Protein AF-A0A1G1KCN5-F1 (afdb_monomer_lite)

Radius of gyration: 19.56 Å; chains: 1; bounding box: 52×47×57 Å

Foldseek 3Di:
DDWAQDLVQRGIDDFLDDADAAQWAKAKFFAQVLDDQPCLLQVLCCVPPQVDPLSPLQRLKAKEKPDQAAQLGPLQVVLQVLQCVLFVHHFDFPCVADDPSRNRHHTPGDAQQRSLVSDDDPDRFNGAFAQDDVVSSPDRHPQVVWQPADPDCPVVRHNHGQDPDDHPHDITMDIDHPRLDSRFQLCRQDPQNQWDQDNHFSFIFGNLVSFQQPCSSCGRGSRSQWAARPVSSGIGGDRQPVCLQQQNPPVSVSDRDHDSSCVSDPSNRMDIDIFGADPSGDTDPDPPD

pLDDT: mean 91.15, std 9.32, range [49.78, 98.81]

Sequence (289 aa):
MPKVFNWQLGREMSYPYEEHHPARQFAFVFNLNRCIGCQTCTMACKSTWTFSKGQEFMWWNNVETKPYGGYPQWWDVKILKMVEEAGGAPQTWNTSQKDEQKPYGVYEGKTIFEAAEQHIGPEPQRVLGYLPTDEEWRAPNLYEDSSTGYEGGKLGLSKEGASLPEHKTWFFYLARICNHCAYPGCLAACPRQAIYKRPEDGIVLIDQQRCRGYRKCVEACPYKKAMYRSSTRVSEKCIGCYPRIEGKDPETGGRPMETRCMAACIGQIRLQGLVKMNPGGSWTEDRDN

Secondary structure (DSSP, 8-state):
--EEEETTTTEEEE-SS-----SEEEEEEE-GGG-----HHHHHHHHHHS-STT-TT--SSEEEEETT--SSTTHHHHHHHHHHHHHTS---EETTS--SS-TT-EE-S--TTHHHHH---SS--SS------HHHHS-TTTTTT-----TTSTT---SS-S-SS------EEEEE-----SS-HHHHH-TT--EEE-TTT--EEE-TTT-----HHHHH-TT--EEEETTTTEEEE--TTHHHHTT-SGGGTT-----HHHHT-TT--EEEEEEEB-TTSSBP--TT-

Structure (mmCIF, N/CA/C/O backbone):
data_AF-A0A1G1KCN5-F1
#
_entry.id   AF-A0A1G1KCN5-F1
#
loop_
_atom_site.group_PDB
_atom_site.id
_atom_site.type_symbol
_atom_site.label_atom_id
_atom_site.label_alt_id
_atom_site.label_comp_id
_atom_site.label_asym_id
_atom_site.label_entity_id
_atom_site.label_seq_id
_atom_site.pdbx_PDB_ins_code
_atom_site.Cartn_x
_atom_site.Cartn_y
_atom_site.Cartn_z
_atom_site.occupancy
_atom_site.B_iso_or_equiv
_atom_site.auth_seq_id
_atom_site.auth_comp_id
_atom_site.auth_asym_id
_atom_site.auth_atom_id
_atom_site.pdbx_PDB_model_num
ATOM 1 N N . MET A 1 1 ? 11.312 5.576 20.448 1.00 79.19 1 MET A N 1
ATOM 2 C CA . MET A 1 1 ? 10.244 4.766 19.824 1.00 79.19 1 MET A CA 1
ATOM 3 C C . MET A 1 1 ? 10.321 3.375 20.426 1.00 79.19 1 MET A C 1
ATOM 5 O O . MET A 1 1 ? 11.448 2.944 20.657 1.00 79.19 1 MET A O 1
ATOM 9 N N . PRO A 1 2 ? 9.189 2.718 20.724 1.00 90.12 2 PRO A N 1
ATOM 10 C CA . PRO A 1 2 ? 9.171 1.298 21.067 1.00 90.12 2 PRO A CA 1
ATOM 11 C C . PRO A 1 2 ? 9.976 0.445 20.076 1.00 90.12 2 PRO A C 1
ATOM 13 O O . PRO A 1 2 ? 10.097 0.795 18.893 1.00 90.12 2 PRO A O 1
ATOM 16 N N . LYS A 1 3 ? 10.541 -0.658 20.570 1.00 92.00 3 LYS A N 1
ATOM 17 C CA . LYS A 1 3 ? 11.151 -1.706 19.745 1.00 92.00 3 LYS A CA 1
ATOM 18 C C . LYS A 1 3 ? 10.116 -2.803 19.534 1.00 92.00 3 LYS A C 1
ATOM 20 O O . LYS A 1 3 ? 9.503 -3.250 20.494 1.00 92.00 3 LYS A O 1
ATOM 25 N N . VAL A 1 4 ? 9.903 -3.180 18.279 1.00 93.62 4 VAL A N 1
ATOM 26 C CA . VAL A 1 4 ? 8.938 -4.212 17.878 1.00 93.62 4 VAL A CA 1
ATOM 27 C C . VAL A 1 4 ? 9.633 -5.251 17.013 1.00 93.62 4 VAL A C 1
ATOM 29 O O . VAL A 1 4 ? 10.533 -4.904 16.236 1.00 93.62 4 VAL A O 1
ATOM 32 N N . PHE A 1 5 ? 9.218 -6.511 17.106 1.00 92.44 5 PHE A N 1
ATOM 33 C CA . PHE A 1 5 ? 9.827 -7.583 16.326 1.00 92.44 5 PHE A CA 1
ATOM 34 C C . PHE A 1 5 ? 9.215 -7.693 14.923 1.00 92.44 5 PHE A C 1
ATOM 36 O O . PHE A 1 5 ? 8.071 -8.105 14.742 1.00 92.44 5 PHE A O 1
ATOM 43 N N . ASN A 1 6 ? 9.989 -7.371 13.884 1.00 90.94 6 ASN A N 1
ATOM 44 C CA . ASN A 1 6 ? 9.548 -7.563 12.508 1.00 90.94 6 ASN A CA 1
ATOM 45 C C . ASN A 1 6 ? 9.904 -8.970 12.021 1.00 90.94 6 ASN A C 1
ATOM 47 O O . ASN A 1 6 ? 10.994 -9.205 11.495 1.00 90.94 6 ASN A O 1
ATOM 51 N N . TRP A 1 7 ? 8.947 -9.890 12.133 1.00 86.06 7 TRP A N 1
ATOM 52 C CA . TRP A 1 7 ? 9.110 -11.278 11.695 1.00 86.06 7 TRP A CA 1
ATOM 53 C C . TRP A 1 7 ? 9.451 -11.427 10.203 1.00 86.06 7 TRP A C 1
ATOM 55 O O . TRP A 1 7 ? 10.104 -12.396 9.836 1.00 86.06 7 TRP A O 1
ATOM 65 N N . GLN A 1 8 ? 9.074 -10.470 9.343 1.00 85.25 8 GLN A N 1
ATOM 66 C CA . GLN A 1 8 ? 9.397 -10.512 7.907 1.00 85.25 8 GLN A CA 1
ATOM 67 C C . GLN A 1 8 ? 10.883 -10.243 7.641 1.00 85.25 8 GLN A C 1
ATOM 69 O O . GLN A 1 8 ? 11.413 -10.669 6.619 1.00 85.25 8 GLN A O 1
ATOM 74 N N . LEU A 1 9 ? 11.542 -9.512 8.545 1.00 87.94 9 LEU A N 1
ATOM 75 C CA . LEU A 1 9 ? 12.976 -9.211 8.486 1.00 87.94 9 LEU A CA 1
ATOM 76 C C . LEU A 1 9 ? 13.795 -10.081 9.449 1.00 87.94 9 LEU A C 1
ATOM 78 O O . LEU A 1 9 ? 15.020 -10.102 9.359 1.00 87.94 9 LEU A O 1
ATOM 82 N N . GLY A 1 10 ? 13.136 -10.765 10.389 1.00 87.06 10 GLY A N 1
ATOM 83 C CA . GLY A 1 10 ? 13.781 -11.556 11.434 1.00 87.06 10 GLY A CA 1
ATOM 84 C C . GLY A 1 10 ? 14.592 -10.718 12.427 1.00 87.06 10 GLY A C 1
ATOM 85 O O . GLY A 1 10 ? 15.589 -11.214 12.950 1.00 87.06 10 GLY A O 1
ATOM 86 N N . ARG A 1 11 ? 14.215 -9.451 12.658 1.00 90.75 11 ARG A N 1
ATOM 87 C CA . ARG A 1 11 ? 14.904 -8.544 13.595 1.00 90.75 11 ARG A CA 1
ATOM 88 C C . ARG A 1 11 ? 13.964 -7.526 14.234 1.00 90.75 11 ARG A C 1
ATOM 90 O O . ARG A 1 11 ? 12.889 -7.235 13.708 1.00 90.75 11 ARG A O 1
ATOM 97 N N . GLU A 1 12 ? 14.407 -6.934 15.337 1.00 93.00 12 GLU A N 1
ATOM 98 C CA . GLU A 1 12 ? 13.737 -5.781 15.934 1.00 93.00 12 GLU A CA 1
ATOM 99 C C . GLU A 1 12 ? 13.910 -4.520 15.082 1.00 93.00 12 GLU A C 1
ATOM 101 O O . GLU A 1 12 ? 14.954 -4.295 14.467 1.00 93.00 12 GLU A O 1
ATOM 106 N N . MET A 1 13 ? 12.891 -3.667 15.087 1.00 92.75 13 MET A N 1
ATOM 107 C CA . MET A 1 13 ? 12.938 -2.341 14.480 1.00 92.75 13 MET A CA 1
ATOM 108 C C . MET A 1 13 ? 12.226 -1.317 15.363 1.00 92.75 13 MET A C 1
ATOM 110 O O . MET A 1 13 ? 11.415 -1.660 16.223 1.00 92.75 13 MET A O 1
ATOM 114 N N . SER A 1 14 ? 12.519 -0.037 15.146 1.00 90.44 14 SER A N 1
ATOM 115 C CA . SER A 1 14 ? 11.789 1.050 15.797 1.00 90.44 14 SER A CA 1
ATOM 116 C C . SER A 1 14 ? 10.401 1.221 15.168 1.00 90.44 14 SER A C 1
ATOM 118 O O . SER A 1 14 ? 10.276 1.306 13.945 1.00 90.44 14 SER A O 1
ATOM 120 N N . TYR A 1 15 ? 9.357 1.332 15.991 1.00 94.44 15 TYR A N 1
ATOM 121 C CA . TYR A 1 15 ? 8.001 1.670 15.543 1.00 94.44 15 TYR A CA 1
ATOM 122 C C . TYR A 1 15 ? 7.329 2.620 16.548 1.00 94.44 15 TYR A C 1
ATOM 124 O O . TYR A 1 15 ? 7.581 2.497 17.742 1.00 94.44 15 TYR A O 1
ATOM 132 N N . PRO A 1 16 ? 6.490 3.594 16.134 1.00 92.44 16 PRO A N 1
ATOM 133 C CA . PRO A 1 16 ? 5.938 4.585 17.071 1.00 92.44 16 PRO A CA 1
ATOM 134 C C . PRO A 1 16 ? 4.952 4.054 18.120 1.00 92.44 16 PRO A C 1
ATOM 136 O O . PRO A 1 16 ? 4.590 4.806 19.022 1.00 92.44 16 PRO A O 1
ATOM 139 N N . TYR A 1 17 ? 4.494 2.812 17.985 1.00 94.31 17 TYR A N 1
ATOM 140 C CA . TYR A 1 17 ? 3.510 2.184 18.863 1.00 94.31 17 TYR A CA 1
ATOM 141 C C . TYR A 1 17 ? 4.045 0.855 19.386 1.00 94.31 17 TYR A C 1
ATOM 143 O O . TYR A 1 17 ? 4.879 0.231 18.731 1.00 94.31 17 TYR A O 1
ATOM 151 N N . GLU A 1 18 ? 3.535 0.437 20.543 1.00 94.00 18 GLU A N 1
ATOM 152 C CA . GLU A 1 18 ? 3.811 -0.883 21.105 1.00 94.00 18 GLU A CA 1
ATOM 153 C C . GLU A 1 18 ? 3.371 -2.001 20.158 1.00 94.00 18 GLU A C 1
ATOM 155 O O . GLU A 1 18 ? 2.473 -1.829 19.323 1.00 94.00 18 GLU A O 1
ATOM 160 N N . GLU A 1 19 ? 4.022 -3.152 20.292 1.00 92.56 19 GLU A N 1
ATOM 161 C CA . GLU A 1 19 ? 3.726 -4.318 19.476 1.00 92.56 19 GLU A CA 1
ATOM 162 C C . GLU A 1 19 ? 2.298 -4.821 19.727 1.00 92.56 19 GLU A C 1
ATOM 164 O O . GLU A 1 19 ? 1.884 -5.057 20.860 1.00 92.56 19 GLU A O 1
ATOM 169 N N . HIS A 1 20 ? 1.530 -4.974 18.648 1.00 92.00 20 HIS A N 1
ATOM 170 C CA . HIS A 1 20 ? 0.164 -5.476 18.704 1.00 92.00 20 HIS A CA 1
ATOM 171 C C . HIS A 1 20 ? -0.205 -6.156 17.386 1.00 92.00 20 HIS A C 1
ATOM 173 O O . HIS A 1 20 ? -0.079 -5.560 16.312 1.00 92.00 20 HIS A O 1
ATOM 179 N N . HIS A 1 21 ? -0.764 -7.363 17.476 1.00 94.12 21 HIS A N 1
ATOM 180 C CA . HIS A 1 21 ? -1.159 -8.172 16.322 1.00 94.12 21 HIS A CA 1
ATOM 181 C C . HIS A 1 21 ? -2.666 -8.446 16.331 1.00 94.12 21 HIS A C 1
ATOM 183 O O . HIS A 1 21 ? -3.247 -8.629 17.400 1.00 94.12 21 HIS A O 1
ATOM 189 N N . PRO A 1 22 ? -3.333 -8.442 15.165 1.00 96.12 22 PRO A N 1
ATOM 190 C CA . PRO A 1 22 ? -4.742 -8.806 15.088 1.00 96.12 22 PRO A CA 1
ATOM 191 C C . PRO A 1 22 ? -4.920 -10.325 15.258 1.00 96.12 22 PRO A C 1
ATOM 193 O O . PRO A 1 22 ? -3.998 -11.090 14.993 1.00 96.12 22 PRO A O 1
ATOM 196 N N . ALA A 1 23 ? -6.116 -10.776 15.634 1.00 95.56 23 ALA A N 1
ATOM 197 C CA . ALA A 1 23 ? -6.463 -12.195 15.732 1.00 95.56 23 ALA A CA 1
ATOM 198 C C . ALA A 1 23 ? -6.354 -12.912 14.375 1.00 95.56 23 ALA A C 1
ATOM 200 O O . ALA A 1 23 ? -5.904 -14.059 14.292 1.00 95.56 23 ALA A O 1
ATOM 201 N N . ARG A 1 24 ? -6.754 -12.224 13.301 1.00 96.06 24 ARG A N 1
ATOM 202 C CA . ARG A 1 24 ? -6.541 -12.647 11.915 1.00 96.06 24 ARG A CA 1
ATOM 203 C C . ARG A 1 24 ? -5.989 -11.492 11.091 1.00 96.06 24 ARG A C 1
ATOM 205 O O . ARG A 1 24 ? -6.216 -10.333 11.413 1.00 96.06 24 ARG A O 1
ATOM 212 N N . GLN A 1 25 ? -5.293 -11.796 10.006 1.00 96.56 25 GLN A N 1
ATOM 213 C CA . GLN A 1 25 ? -4.744 -10.826 9.070 1.00 96.56 25 GLN A CA 1
ATOM 214 C C . GLN A 1 25 ? -5.345 -11.037 7.685 1.00 96.56 25 GLN A C 1
ATOM 216 O O . GLN A 1 25 ? -5.203 -12.098 7.080 1.00 96.56 25 GLN A O 1
ATOM 221 N N . PHE A 1 26 ? -5.956 -9.985 7.146 1.00 97.25 26 PHE A N 1
ATOM 222 C CA . PHE A 1 26 ? -6.332 -9.915 5.744 1.00 97.25 26 PHE A CA 1
ATOM 223 C C . PHE A 1 26 ? -5.084 -10.016 4.871 1.00 97.25 26 PHE A C 1
ATOM 225 O O . PHE A 1 26 ? -4.210 -9.142 4.909 1.00 97.25 26 PHE A O 1
ATOM 232 N N . ALA A 1 27 ? -5.008 -11.095 4.102 1.00 96.00 27 ALA A N 1
ATOM 233 C CA . ALA A 1 27 ? -3.896 -11.421 3.231 1.00 96.00 27 ALA A CA 1
ATOM 234 C C . ALA A 1 27 ? -4.406 -11.731 1.824 1.00 96.00 27 ALA A C 1
ATOM 236 O O . ALA A 1 27 ? -5.557 -12.124 1.619 1.00 96.00 27 ALA A O 1
ATOM 237 N N . PHE A 1 28 ? -3.539 -11.532 0.840 1.00 96.75 28 PHE A N 1
ATOM 238 C CA . PHE A 1 28 ? -3.860 -11.781 -0.554 1.00 96.75 28 PHE A CA 1
ATOM 239 C C . PHE A 1 28 ? -2.605 -12.096 -1.362 1.00 96.75 28 PHE A C 1
ATOM 241 O O . PHE A 1 28 ? -1.505 -11.664 -1.019 1.00 96.75 28 PHE A O 1
ATOM 248 N N . VAL A 1 29 ? -2.796 -12.823 -2.460 1.00 96.81 29 VAL A N 1
ATOM 249 C CA . VAL A 1 29 ? -1.749 -13.197 -3.416 1.00 96.81 29 VAL A CA 1
ATOM 250 C C . VAL A 1 29 ? -2.257 -12.923 -4.823 1.00 96.81 29 VAL A C 1
ATOM 252 O O . VAL A 1 29 ? -3.376 -13.310 -5.165 1.00 96.81 29 VAL A O 1
ATOM 255 N N . PHE A 1 30 ? -1.437 -12.257 -5.642 1.00 97.81 30 PHE A N 1
ATOM 256 C CA . PHE A 1 30 ? -1.725 -11.998 -7.054 1.00 97.81 30 PHE A CA 1
ATOM 257 C C . PHE A 1 30 ? -0.737 -12.759 -7.939 1.00 97.81 30 PHE A C 1
ATOM 259 O O . PHE A 1 30 ? 0.467 -12.521 -7.876 1.00 97.81 30 PHE A O 1
ATOM 266 N N . ASN A 1 31 ? -1.241 -13.653 -8.789 1.00 97.44 31 ASN A N 1
ATOM 267 C CA . ASN A 1 31 ? -0.426 -14.388 -9.750 1.00 97.44 31 ASN A CA 1
ATOM 268 C C . ASN A 1 31 ? -0.128 -13.525 -10.986 1.00 97.44 31 ASN A C 1
ATOM 270 O O . ASN A 1 31 ? -0.958 -13.397 -11.890 1.00 97.44 31 ASN A O 1
ATOM 274 N N . LEU A 1 32 ? 1.077 -12.956 -11.039 1.00 96.06 32 LEU A N 1
ATOM 275 C CA . LEU A 1 32 ? 1.504 -12.093 -12.143 1.00 96.06 32 LEU A CA 1
ATOM 276 C C . LEU A 1 32 ? 1.550 -12.824 -13.494 1.00 96.06 32 LEU A C 1
ATOM 278 O O . LEU A 1 32 ? 1.284 -12.194 -14.511 1.00 96.06 32 LEU A O 1
ATOM 282 N N . ASN A 1 33 ? 1.769 -14.145 -13.513 1.00 96.12 33 ASN A N 1
ATOM 283 C CA . ASN A 1 33 ? 1.832 -14.934 -14.753 1.00 96.12 33 ASN A CA 1
ATOM 284 C C . ASN A 1 33 ? 0.492 -15.013 -15.499 1.00 96.12 33 ASN A C 1
ATOM 286 O O . ASN A 1 33 ? 0.460 -15.341 -16.679 1.00 96.12 33 ASN A O 1
ATOM 290 N N . ARG A 1 34 ? -0.626 -14.759 -14.808 1.00 96.38 34 ARG A N 1
ATOM 291 C CA . ARG A 1 34 ? -1.979 -14.794 -15.387 1.00 96.38 34 ARG A CA 1
ATOM 292 C C . ARG A 1 34 ? -2.584 -13.400 -15.555 1.00 96.38 34 ARG A C 1
ATOM 294 O O . ARG A 1 34 ? -3.726 -13.272 -15.994 1.00 96.38 34 ARG A O 1
ATOM 301 N N . CYS A 1 35 ? -1.875 -12.351 -15.137 1.00 97.44 35 CYS A N 1
ATOM 302 C CA . CYS A 1 35 ? -2.403 -10.996 -15.194 1.00 97.44 35 CYS A CA 1
ATOM 303 C C . CYS A 1 35 ? -2.401 -10.515 -16.644 1.00 97.44 35 CYS A C 1
ATOM 305 O O . CYS A 1 35 ? -1.366 -10.539 -17.295 1.00 97.44 35 CYS A O 1
ATOM 307 N N . ILE A 1 36 ? -3.555 -10.055 -17.125 1.00 96.81 36 ILE A N 1
ATOM 308 C CA . ILE A 1 36 ? -3.751 -9.603 -18.513 1.00 96.81 36 ILE A CA 1
ATOM 309 C C . ILE A 1 36 ? -3.990 -8.092 -18.625 1.00 96.81 36 ILE A C 1
ATOM 311 O O . ILE A 1 36 ? -4.533 -7.631 -19.617 1.00 96.81 36 ILE A O 1
ATOM 315 N N . GLY A 1 37 ? -3.739 -7.320 -17.564 1.00 96.62 37 GLY A N 1
ATOM 316 C CA . GLY A 1 37 ? -3.845 -5.856 -17.627 1.00 96.62 37 GLY A CA 1
ATOM 317 C C . GLY A 1 37 ? -5.255 -5.266 -17.794 1.00 96.62 37 GLY A C 1
ATOM 318 O O . GLY A 1 37 ? -5.399 -4.060 -17.710 1.00 96.62 37 GLY A O 1
ATOM 319 N N . CYS A 1 38 ? -6.316 -6.073 -17.925 1.00 97.69 38 CYS A N 1
ATOM 320 C CA . CYS A 1 38 ? -7.674 -5.657 -18.343 1.00 97.69 38 CYS A CA 1
ATOM 321 C C . CYS A 1 38 ? -8.423 -4.590 -17.507 1.00 97.69 38 CYS A C 1
ATOM 323 O O . CYS A 1 38 ? -9.579 -4.291 -17.800 1.00 97.69 38 CYS A O 1
ATOM 325 N N . GLN A 1 39 ? -7.855 -4.083 -16.409 1.00 98.19 39 GLN A N 1
ATOM 326 C CA . GLN A 1 39 ? -8.446 -3.052 -15.538 1.00 98.19 39 GLN A CA 1
ATOM 327 C C . GLN A 1 39 ? -9.834 -3.363 -14.929 1.00 98.19 39 GLN A C 1
ATOM 329 O O . GLN A 1 39 ? -10.397 -2.531 -14.217 1.00 98.19 39 GLN A O 1
ATOM 334 N N . THR A 1 40 ? -10.390 -4.569 -15.089 1.00 98.62 40 THR A N 1
ATOM 335 C CA . THR A 1 40 ? -11.729 -4.899 -14.551 1.00 98.62 40 THR A CA 1
ATOM 336 C C . THR A 1 40 ? -11.779 -4.769 -13.029 1.00 98.62 40 THR A C 1
ATOM 338 O O . THR A 1 40 ? -12.692 -4.172 -12.465 1.00 98.62 40 THR A O 1
ATOM 341 N N . CYS A 1 41 ? -10.740 -5.246 -12.344 1.00 98.25 41 CYS A N 1
ATOM 342 C CA . CYS A 1 41 ? -10.603 -5.083 -10.900 1.00 98.25 41 CYS A CA 1
ATOM 343 C C . CYS A 1 41 ? -10.502 -3.603 -10.475 1.00 98.25 41 CYS A C 1
ATOM 345 O O . CYS A 1 41 ? -10.979 -3.233 -9.398 1.00 98.25 41 CYS A O 1
ATOM 347 N N . THR A 1 42 ? -9.864 -2.755 -11.294 1.00 98.44 42 THR A N 1
ATOM 348 C CA . THR A 1 42 ? -9.733 -1.300 -11.086 1.00 98.44 42 THR A CA 1
ATOM 349 C C . THR A 1 42 ? -11.120 -0.673 -11.107 1.00 98.44 42 THR A C 1
ATOM 351 O O . THR A 1 42 ? -11.523 -0.035 -10.131 1.00 98.44 42 THR A O 1
ATO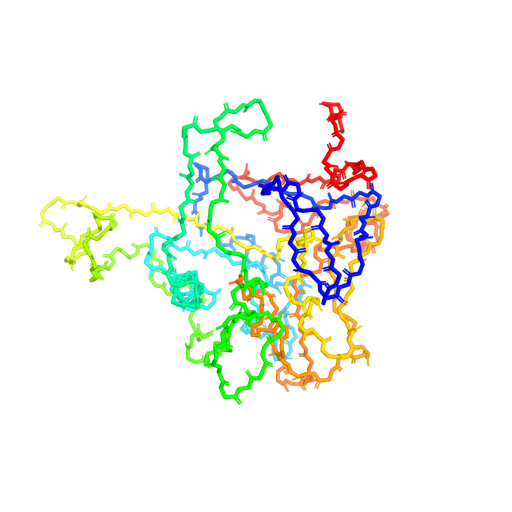M 354 N N . MET A 1 43 ? -11.896 -0.966 -12.151 1.00 98.25 43 MET A N 1
ATOM 355 C CA . MET A 1 43 ? -13.253 -0.449 -12.305 1.00 98.25 43 MET A CA 1
ATOM 356 C C . MET A 1 43 ? -14.228 -0.989 -11.260 1.00 98.25 43 MET A C 1
ATOM 358 O O . MET A 1 43 ? -15.008 -0.208 -10.726 1.00 98.25 43 MET A O 1
ATOM 362 N N . ALA A 1 44 ? -14.135 -2.265 -10.881 1.00 97.88 44 ALA A N 1
ATOM 363 C CA . ALA A 1 44 ? -14.970 -2.844 -9.826 1.00 97.88 44 ALA A CA 1
ATOM 364 C C . ALA A 1 44 ? -14.783 -2.128 -8.477 1.00 97.88 44 ALA A C 1
ATOM 366 O O . ALA A 1 44 ? -15.746 -1.857 -7.761 1.00 97.88 44 ALA A O 1
ATOM 367 N N . CYS A 1 45 ? -13.540 -1.785 -8.121 1.00 98.31 45 CYS A N 1
ATOM 368 C CA . CYS A 1 45 ? -13.270 -1.001 -6.918 1.00 98.31 45 CYS A CA 1
ATOM 369 C C . CYS A 1 45 ? -13.775 0.441 -7.060 1.00 98.31 45 CYS A C 1
ATOM 371 O O . CYS A 1 45 ? -14.364 0.977 -6.121 1.00 98.31 45 CYS A O 1
ATOM 373 N N . LYS A 1 46 ? -13.534 1.055 -8.223 1.00 98.25 46 LYS A N 1
ATOM 374 C CA . LYS A 1 46 ? -13.899 2.441 -8.521 1.00 98.25 46 LYS A CA 1
ATOM 375 C C . LYS A 1 46 ? -15.400 2.676 -8.404 1.00 98.25 46 LYS A C 1
ATOM 377 O O . LYS A 1 46 ? -15.816 3.566 -7.668 1.00 98.25 46 LYS A O 1
ATOM 382 N N . SER A 1 47 ? -16.191 1.857 -9.093 1.00 96.81 47 SER A N 1
ATOM 383 C CA . SER A 1 47 ? -17.650 1.966 -9.115 1.00 96.81 47 SER A CA 1
ATOM 384 C C . SER A 1 47 ? -18.284 1.666 -7.761 1.00 96.81 47 SER A C 1
ATOM 386 O O . SER A 1 47 ? -19.323 2.232 -7.448 1.00 96.81 47 SER A O 1
ATOM 388 N N . THR A 1 48 ? -17.650 0.823 -6.939 1.00 96.19 48 THR A N 1
ATOM 389 C CA . THR A 1 48 ? -18.179 0.489 -5.610 1.00 96.19 48 THR A CA 1
ATOM 390 C C . THR A 1 48 ? -17.852 1.558 -4.566 1.00 96.19 48 THR A C 1
ATOM 392 O O . THR A 1 48 ? -18.697 1.872 -3.736 1.00 96.19 48 THR A O 1
ATOM 395 N N . TRP A 1 49 ? -16.628 2.106 -4.563 1.00 97.56 49 TRP A N 1
ATOM 396 C CA . TRP A 1 49 ? -16.131 2.864 -3.404 1.00 97.56 49 TRP A CA 1
ATOM 397 C C . TRP A 1 49 ? -15.681 4.296 -3.686 1.00 97.56 49 TRP A C 1
ATOM 399 O O . TRP A 1 49 ? -15.739 5.129 -2.782 1.00 97.56 49 TRP A O 1
ATOM 409 N N . THR A 1 50 ? -15.187 4.589 -4.892 1.00 97.69 50 THR A N 1
ATOM 410 C CA . THR A 1 50 ? -14.513 5.866 -5.191 1.00 97.69 50 THR A CA 1
ATOM 411 C C . THR A 1 50 ? -15.176 6.651 -6.325 1.00 97.69 50 THR A C 1
ATOM 413 O O . THR A 1 50 ? -14.503 7.245 -7.172 1.00 97.69 50 THR A O 1
ATOM 416 N N . PHE A 1 51 ? -16.512 6.659 -6.338 1.00 95.62 51 PHE A N 1
ATOM 417 C CA . PHE A 1 51 ? -17.349 7.324 -7.346 1.00 95.62 51 PHE A CA 1
ATOM 418 C C . PHE A 1 51 ? -17.853 8.721 -6.938 1.00 95.62 51 PHE A C 1
ATOM 420 O O . PHE A 1 51 ? -18.451 9.419 -7.753 1.00 95.62 51 PHE A O 1
ATOM 427 N N . SER A 1 52 ? -17.652 9.145 -5.688 1.00 97.38 52 SER A N 1
ATOM 428 C CA . SER A 1 52 ? -18.152 10.434 -5.194 1.00 97.38 52 SER A CA 1
ATOM 429 C C . SER A 1 52 ? -17.249 11.605 -5.596 1.00 97.38 52 SER A C 1
ATOM 431 O O . SER A 1 52 ? -16.047 11.442 -5.797 1.00 97.38 52 SER A O 1
ATOM 433 N N . LYS A 1 53 ? -17.809 12.824 -5.603 1.00 97.19 53 LYS A N 1
ATOM 434 C CA . LYS A 1 53 ? -17.080 14.078 -5.878 1.00 97.19 53 LYS A CA 1
ATOM 435 C C . LYS A 1 53 ? -15.768 14.176 -5.092 1.00 97.19 53 LYS A C 1
ATOM 437 O O . LYS A 1 53 ? -15.794 14.053 -3.866 1.00 97.19 53 LYS A O 1
ATOM 442 N N . GLY A 1 54 ? -14.655 14.460 -5.754 1.00 95.94 54 GLY A N 1
ATOM 443 C CA . GLY A 1 54 ? -13.312 14.546 -5.164 1.00 95.94 54 GLY A CA 1
ATOM 444 C C . GLY A 1 54 ? -12.569 13.208 -5.068 1.00 95.94 54 GLY A C 1
ATOM 445 O O . GLY A 1 54 ? -11.404 13.201 -4.671 1.00 95.94 54 GLY A O 1
ATOM 446 N N . GLN A 1 55 ? -13.214 12.086 -5.406 1.00 97.31 55 GLN A N 1
ATOM 447 C CA . GLN A 1 55 ? -12.586 10.764 -5.474 1.00 97.31 55 GLN A CA 1
ATOM 448 C C . GLN A 1 55 ? -12.187 10.375 -6.906 1.00 97.31 55 GLN A C 1
ATOM 450 O O . GLN A 1 55 ? -11.792 9.233 -7.138 1.00 97.31 55 GLN A O 1
ATOM 455 N N . GLU A 1 56 ? -12.284 11.275 -7.887 1.00 95.25 56 GLU A N 1
ATOM 456 C CA . GLU A 1 56 ? -12.101 10.993 -9.318 1.00 95.25 56 GLU A CA 1
ATOM 457 C C . GLU A 1 56 ? -10.729 10.362 -9.598 1.00 95.25 56 GLU A C 1
ATOM 459 O O . GLU A 1 56 ? -10.655 9.361 -10.306 1.00 95.25 56 GLU A O 1
ATOM 464 N N . PHE A 1 57 ? -9.680 10.846 -8.932 1.00 95.75 57 PHE A N 1
ATOM 465 C CA . PHE A 1 57 ? -8.320 10.304 -9.007 1.00 95.75 57 PHE A CA 1
ATOM 466 C C . PHE A 1 57 ? -8.034 9.192 -7.975 1.00 95.75 57 PHE A C 1
ATOM 468 O O . PHE A 1 57 ? -6.956 8.614 -7.938 1.00 95.75 57 PHE A O 1
ATOM 475 N N . MET A 1 58 ? -8.971 8.848 -7.093 1.00 98.00 58 MET A N 1
ATOM 476 C CA . MET A 1 58 ?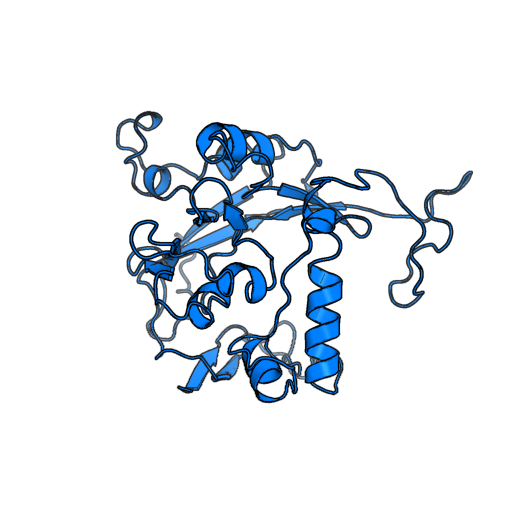 -8.717 7.856 -6.045 1.00 98.00 58 MET A CA 1
ATOM 477 C C . MET A 1 58 ? -8.876 6.428 -6.579 1.00 98.00 58 MET A C 1
ATOM 479 O O . MET A 1 58 ? -9.937 5.807 -6.473 1.00 98.00 58 MET A O 1
ATOM 483 N N . TRP A 1 59 ? -7.793 5.882 -7.129 1.00 98.06 59 TRP A N 1
ATOM 484 C CA . TRP A 1 59 ? -7.709 4.492 -7.587 1.00 98.06 59 TRP A CA 1
ATOM 485 C C . TRP A 1 59 ? -7.138 3.586 -6.490 1.00 98.06 59 TRP A C 1
ATOM 487 O O . TRP A 1 59 ? -5.955 3.230 -6.468 1.00 98.06 59 TRP A O 1
ATOM 497 N N . TRP A 1 60 ? -7.996 3.217 -5.532 1.00 98.56 60 TRP A N 1
ATOM 498 C CA . TRP A 1 60 ? -7.614 2.338 -4.417 1.00 98.56 60 TRP A CA 1
ATOM 499 C C . TRP A 1 60 ? -7.075 0.988 -4.903 1.00 98.56 60 TRP A C 1
ATOM 501 O O . TRP A 1 60 ? -6.069 0.507 -4.373 1.00 98.56 60 TRP A O 1
ATOM 511 N N . ASN A 1 61 ? -7.690 0.424 -5.944 1.00 98.56 61 ASN A N 1
ATOM 512 C CA . ASN A 1 61 ? -7.116 -0.630 -6.772 1.00 98.56 61 ASN A CA 1
ATOM 513 C C . ASN A 1 61 ? -6.717 -0.031 -8.124 1.00 98.56 61 ASN A C 1
ATOM 515 O O . ASN A 1 61 ? -7.541 0.638 -8.740 1.00 98.56 61 ASN A O 1
ATOM 519 N N . ASN A 1 62 ? -5.487 -0.277 -8.564 1.00 98.25 62 ASN A N 1
ATOM 520 C CA . ASN A 1 62 ? -4.998 0.100 -9.890 1.00 98.25 62 ASN A CA 1
ATOM 521 C C . ASN A 1 62 ? -4.128 -1.031 -10.454 1.00 98.25 62 ASN A C 1
ATOM 523 O O . ASN A 1 62 ? -3.591 -1.834 -9.685 1.00 98.25 62 ASN A O 1
ATOM 527 N N . VAL A 1 63 ? -3.982 -1.085 -11.774 1.00 97.88 63 VAL A N 1
ATOM 528 C CA . VAL A 1 63 ? -3.039 -1.972 -12.464 1.00 97.88 63 VAL A CA 1
ATOM 529 C C . VAL A 1 63 ? -2.124 -1.093 -13.300 1.00 97.88 63 VAL A C 1
ATOM 531 O O . VAL A 1 63 ? -2.618 -0.197 -13.975 1.00 97.88 63 VAL A O 1
ATOM 534 N N . GLU A 1 64 ? -0.816 -1.314 -13.204 1.00 95.62 64 GLU A N 1
ATOM 535 C CA . GLU A 1 64 ? 0.208 -0.536 -13.909 1.00 95.62 64 GLU A CA 1
ATOM 536 C C . GLU A 1 64 ? 1.130 -1.457 -14.715 1.00 95.62 64 GLU A C 1
ATOM 538 O O . GLU A 1 64 ? 1.443 -2.565 -14.271 1.00 95.62 64 GLU A O 1
ATOM 543 N N . THR A 1 65 ? 1.582 -0.999 -15.882 1.00 92.88 65 THR A N 1
ATOM 544 C CA . THR A 1 65 ? 2.583 -1.701 -16.694 1.00 92.88 65 THR A CA 1
ATOM 545 C C . THR A 1 65 ? 3.972 -1.430 -16.129 1.00 92.88 65 THR A C 1
ATOM 547 O O . THR A 1 65 ? 4.422 -0.288 -16.078 1.00 92.88 65 THR A O 1
ATOM 550 N N . LYS A 1 66 ? 4.671 -2.470 -15.678 1.00 90.38 66 LYS A N 1
ATOM 551 C CA . LYS A 1 66 ? 6.053 -2.375 -15.190 1.00 90.38 66 LYS A CA 1
ATOM 552 C C . LYS A 1 66 ? 7.030 -2.854 -16.258 1.00 90.38 66 LYS A C 1
ATOM 554 O O . LYS A 1 66 ? 6.693 -3.796 -16.970 1.00 90.38 66 LYS A O 1
ATOM 559 N N . PRO A 1 67 ? 8.230 -2.252 -16.351 1.00 84.88 67 PRO A N 1
ATOM 560 C CA . PRO A 1 67 ? 8.811 -1.244 -15.443 1.00 84.88 67 PRO A CA 1
ATOM 561 C C . PRO A 1 67 ? 8.462 0.228 -15.748 1.00 84.88 67 PRO A C 1
ATOM 563 O O . PRO A 1 67 ? 8.919 1.110 -15.028 1.00 84.88 67 PRO A O 1
ATOM 566 N N . TYR A 1 68 ? 7.679 0.509 -16.789 1.00 78.81 68 TYR A N 1
ATOM 567 C CA . TYR A 1 68 ? 7.557 1.857 -17.367 1.00 78.81 68 TYR A CA 1
ATOM 568 C C . TYR A 1 68 ? 6.551 2.782 -16.664 1.00 78.81 68 TYR A C 1
ATOM 570 O O . TYR A 1 68 ? 6.672 3.998 -16.750 1.00 78.81 68 TYR A O 1
ATOM 578 N N . GLY A 1 69 ? 5.569 2.229 -15.956 1.00 80.31 69 GLY A N 1
ATOM 579 C CA . GLY A 1 69 ? 4.480 2.968 -15.323 1.00 80.31 69 GLY A CA 1
ATOM 580 C C . GLY A 1 69 ? 4.513 2.972 -13.791 1.00 80.31 69 GLY A C 1
ATOM 581 O O . GLY A 1 69 ? 5.290 2.283 -13.117 1.00 80.31 69 GLY A O 1
ATOM 582 N N . GLY A 1 70 ? 3.604 3.755 -13.213 1.00 89.25 70 GLY A N 1
ATOM 583 C CA . GLY A 1 70 ? 3.391 3.822 -11.772 1.00 89.25 70 GLY A CA 1
ATOM 584 C C . GLY A 1 70 ? 2.255 4.764 -11.403 1.00 89.25 70 GLY A C 1
ATOM 585 O O . GLY A 1 70 ? 2.077 5.799 -12.044 1.00 89.25 70 GLY A O 1
ATOM 586 N N . TYR A 1 71 ? 1.512 4.425 -10.348 1.00 96.19 71 TYR A N 1
ATOM 587 C CA . TYR A 1 71 ? 0.484 5.316 -9.808 1.00 96.19 71 TYR A CA 1
ATOM 588 C C . TYR A 1 71 ? 0.558 5.532 -8.286 1.00 96.19 71 TYR A C 1
ATOM 590 O O . TYR A 1 71 ? 0.173 4.641 -7.518 1.00 96.19 71 TYR A O 1
ATOM 598 N N . PRO A 1 72 ? 1.014 6.697 -7.797 1.00 96.31 72 PRO A N 1
ATOM 599 C CA . PRO A 1 72 ? 1.474 7.870 -8.543 1.00 96.31 72 PRO A CA 1
ATOM 600 C C . PRO A 1 72 ? 2.780 7.581 -9.296 1.00 96.31 72 PRO A C 1
ATOM 602 O O . PRO A 1 72 ? 3.447 6.574 -9.036 1.00 96.31 72 PRO A O 1
ATOM 605 N N . GLN A 1 73 ? 3.122 8.439 -10.252 1.00 91.75 73 GLN A N 1
ATOM 606 C CA . GLN A 1 73 ? 4.265 8.223 -11.143 1.00 91.75 73 GLN A CA 1
ATOM 607 C C . GLN A 1 73 ? 5.568 7.954 -10.367 1.00 91.75 73 GLN A C 1
ATOM 609 O O . GLN A 1 73 ? 6.009 8.769 -9.557 1.00 91.75 73 GLN A O 1
ATOM 614 N N . TRP A 1 74 ? 6.203 6.808 -10.647 1.00 89.06 74 TRP A N 1
ATOM 615 C CA . TRP A 1 74 ? 7.503 6.402 -10.082 1.00 89.06 74 TRP A CA 1
ATOM 616 C C . TRP A 1 74 ? 7.542 6.274 -8.551 1.00 89.06 74 TRP A C 1
ATOM 618 O O . TRP A 1 74 ? 8.582 6.492 -7.922 1.00 89.06 74 TRP A O 1
ATOM 628 N N . TRP A 1 75 ? 6.406 5.934 -7.934 1.00 93.62 75 TRP A N 1
ATOM 629 C CA . TRP A 1 75 ? 6.275 5.844 -6.479 1.00 93.62 75 TRP A CA 1
ATOM 630 C C . TRP A 1 75 ? 7.315 4.937 -5.807 1.00 93.62 75 TRP A C 1
ATOM 632 O O . TRP A 1 75 ? 7.832 5.285 -4.748 1.00 93.62 75 TRP A O 1
ATOM 642 N N . ASP A 1 76 ? 7.621 3.802 -6.423 1.00 91.19 76 ASP A N 1
ATOM 643 C CA . ASP A 1 76 ? 8.532 2.765 -5.945 1.00 91.19 76 ASP A CA 1
ATOM 644 C C . ASP A 1 76 ? 9.989 3.210 -6.041 1.00 91.19 76 ASP A C 1
ATOM 646 O O . ASP A 1 76 ? 10.699 3.202 -5.036 1.00 91.19 76 ASP A O 1
ATOM 650 N N . VAL A 1 77 ? 10.411 3.675 -7.220 1.00 89.88 77 VAL A N 1
ATOM 651 C CA . VAL A 1 77 ? 11.788 4.134 -7.467 1.00 89.88 77 VAL A CA 1
ATOM 652 C C . VAL A 1 77 ? 12.146 5.309 -6.560 1.00 89.88 77 VAL A C 1
ATOM 654 O O . VAL A 1 77 ? 13.217 5.320 -5.955 1.00 89.88 77 VAL A O 1
ATOM 657 N N . LYS A 1 78 ? 11.235 6.280 -6.410 1.00 91.56 78 LYS A N 1
ATOM 658 C CA . LYS A 1 78 ? 11.450 7.445 -5.540 1.00 91.56 78 LYS A CA 1
ATOM 659 C C . LYS A 1 78 ? 11.634 7.035 -4.082 1.00 91.56 78 LYS A C 1
ATOM 661 O O . LYS A 1 78 ? 12.567 7.504 -3.441 1.00 91.56 78 LYS A O 1
ATOM 666 N N . ILE A 1 79 ? 10.780 6.151 -3.559 1.00 92.62 79 ILE A N 1
ATOM 667 C CA . ILE A 1 79 ? 10.892 5.707 -2.163 1.00 92.62 79 ILE A CA 1
ATOM 668 C C . ILE A 1 79 ? 12.156 4.886 -1.934 1.00 92.62 79 ILE A C 1
ATOM 670 O O . ILE A 1 79 ? 12.835 5.121 -0.940 1.00 92.62 79 ILE A O 1
ATOM 674 N N . LEU A 1 80 ? 12.499 3.967 -2.839 1.00 91.00 80 LEU A N 1
ATOM 675 C CA . LEU A 1 80 ? 13.732 3.186 -2.719 1.00 91.00 80 LEU A CA 1
ATOM 676 C C . LEU A 1 80 ? 14.962 4.095 -2.697 1.00 91.00 80 LEU A C 1
ATOM 678 O O . LEU A 1 80 ? 15.771 3.984 -1.780 1.00 91.00 80 LEU A O 1
ATOM 682 N N . LYS A 1 81 ? 15.041 5.059 -3.623 1.00 90.50 81 LYS A N 1
ATOM 683 C CA . LYS A 1 81 ? 16.124 6.048 -3.660 1.00 90.50 81 LYS A CA 1
ATOM 684 C C . LYS A 1 81 ? 16.227 6.835 -2.351 1.00 90.50 81 LYS A C 1
ATOM 686 O O . LYS A 1 81 ? 17.315 6.948 -1.801 1.00 90.50 81 LYS A O 1
ATOM 691 N N . MET A 1 82 ? 15.102 7.310 -1.810 1.00 91.44 82 MET A N 1
ATOM 692 C CA . MET A 1 82 ? 15.095 8.023 -0.527 1.00 91.44 82 MET A CA 1
ATOM 693 C C . MET A 1 82 ? 15.621 7.158 0.625 1.00 91.44 82 MET A C 1
ATOM 695 O O . MET A 1 82 ? 16.378 7.649 1.459 1.00 91.44 82 MET A O 1
ATOM 699 N N . VAL A 1 83 ? 15.222 5.883 0.692 1.00 91.62 83 VAL A N 1
ATOM 700 C CA . VAL A 1 83 ? 15.673 4.961 1.749 1.00 91.62 83 VAL A CA 1
ATOM 701 C C . VAL A 1 83 ? 17.169 4.663 1.619 1.00 91.62 83 VAL A C 1
ATOM 703 O O . VAL A 1 83 ? 17.862 4.621 2.633 1.00 91.62 83 VAL A O 1
ATOM 706 N N . GLU A 1 84 ? 17.685 4.496 0.400 1.00 91.19 84 GLU A N 1
ATOM 707 C CA . GLU A 1 84 ? 19.121 4.310 0.150 1.00 91.19 84 GLU A CA 1
ATOM 708 C C . GLU A 1 84 ? 19.938 5.552 0.519 1.00 91.19 84 GLU A C 1
ATOM 710 O O . GLU A 1 84 ? 20.956 5.434 1.200 1.00 91.19 84 GLU A O 1
ATOM 715 N N . GLU A 1 85 ? 19.471 6.742 0.133 1.00 90.19 85 GLU A N 1
ATOM 716 C CA . GLU A 1 85 ? 20.125 8.019 0.439 1.00 90.19 85 GLU A CA 1
ATOM 717 C C . GLU A 1 85 ? 20.152 8.297 1.944 1.00 90.19 85 GLU A C 1
ATOM 719 O O . GLU A 1 85 ? 21.214 8.576 2.499 1.00 90.19 85 GLU A O 1
ATOM 724 N N . ALA A 1 86 ? 19.012 8.162 2.628 1.00 88.56 86 ALA A N 1
ATOM 725 C CA . ALA A 1 86 ? 18.941 8.318 4.081 1.00 88.56 86 ALA A CA 1
ATOM 726 C C . ALA A 1 86 ? 19.725 7.220 4.816 1.00 88.56 86 ALA A C 1
ATOM 728 O O . ALA A 1 86 ? 20.228 7.428 5.918 1.00 88.56 86 ALA A O 1
ATOM 729 N N . GLY A 1 87 ? 19.822 6.035 4.212 1.00 83.75 87 GLY A N 1
ATOM 730 C CA . GLY A 1 87 ? 20.519 4.899 4.782 1.00 83.75 87 GLY A CA 1
ATOM 731 C C . GLY A 1 87 ? 22.029 4.891 4.566 1.00 83.75 87 GLY A C 1
ATOM 732 O O . GLY A 1 87 ? 22.711 4.160 5.287 1.00 83.75 87 GLY A O 1
ATOM 733 N N . GLY A 1 88 ? 22.545 5.653 3.601 1.00 85.94 88 GLY A N 1
ATOM 734 C CA . GLY A 1 88 ? 23.954 5.635 3.196 1.00 85.94 88 GLY A CA 1
ATOM 735 C C . GLY A 1 88 ? 24.423 4.301 2.598 1.00 85.94 88 GLY A C 1
ATOM 736 O O . GLY A 1 88 ? 25.625 4.082 2.473 1.00 85.94 88 GLY A O 1
ATOM 737 N N . ALA A 1 89 ? 23.498 3.394 2.266 1.00 84.81 89 ALA A N 1
ATOM 738 C CA . ALA A 1 89 ? 23.795 2.051 1.781 1.00 84.81 89 ALA A CA 1
ATOM 739 C C . ALA A 1 89 ? 22.665 1.519 0.875 1.00 84.81 89 ALA A C 1
ATOM 741 O O . ALA A 1 89 ? 21.492 1.846 1.098 1.00 84.81 89 ALA A O 1
ATOM 742 N N . PRO A 1 90 ? 22.995 0.689 -0.132 1.00 86.12 90 PRO A N 1
ATOM 743 C CA . PRO A 1 90 ? 22.001 0.050 -0.990 1.00 86.12 90 PRO A CA 1
ATOM 744 C C . PRO A 1 90 ? 21.114 -0.931 -0.210 1.00 86.12 90 PRO A C 1
ATOM 746 O O . PRO A 1 90 ? 21.523 -1.491 0.808 1.00 86.12 90 PRO A O 1
ATOM 749 N N . GLN A 1 91 ? 19.893 -1.165 -0.699 1.00 89.00 91 GLN A N 1
ATOM 750 C CA . GLN A 1 91 ? 18.983 -2.143 -0.090 1.00 89.00 91 GLN A CA 1
ATOM 751 C C . GLN A 1 91 ? 19.341 -3.569 -0.537 1.00 89.00 91 GLN A C 1
ATOM 753 O O . GLN A 1 91 ? 18.952 -4.004 -1.622 1.00 89.00 91 GLN A O 1
ATOM 758 N N . THR A 1 92 ? 20.086 -4.307 0.289 1.00 89.75 92 THR A N 1
ATOM 759 C CA . THR A 1 92 ? 20.621 -5.633 -0.065 1.00 89.75 92 THR A CA 1
ATOM 760 C C . THR A 1 92 ? 20.067 -6.769 0.792 1.00 89.75 92 THR A C 1
ATOM 762 O O . THR A 1 92 ? 19.757 -6.611 1.974 1.00 89.75 92 THR A O 1
ATOM 765 N N . TRP A 1 93 ? 19.975 -7.948 0.171 1.00 89.69 93 TRP A N 1
ATOM 766 C CA . TRP A 1 93 ? 19.739 -9.221 0.846 1.00 89.69 93 TRP A CA 1
ATOM 767 C C . TRP A 1 93 ? 21.043 -10.013 0.911 1.00 89.69 93 TRP A C 1
ATOM 769 O O . TRP A 1 93 ? 21.656 -10.299 -0.122 1.00 89.69 93 TRP A O 1
ATOM 779 N N . ASN A 1 94 ? 21.444 -10.418 2.110 1.00 90.75 94 ASN A N 1
ATOM 780 C CA . ASN A 1 94 ? 22.539 -11.349 2.316 1.00 90.75 94 ASN A CA 1
ATOM 781 C C . ASN A 1 94 ? 22.057 -12.779 2.082 1.00 90.75 94 ASN A C 1
ATOM 783 O O . ASN A 1 94 ? 21.539 -13.453 2.974 1.00 90.75 94 ASN A O 1
ATOM 787 N N . THR A 1 95 ? 22.243 -13.238 0.850 1.00 92.12 95 THR A N 1
ATOM 788 C CA . THR A 1 95 ? 21.797 -14.558 0.392 1.00 92.12 95 THR A CA 1
ATOM 789 C C . THR A 1 95 ? 22.669 -15.716 0.887 1.00 92.12 95 THR A C 1
ATOM 791 O O . THR A 1 95 ? 22.297 -16.866 0.658 1.00 92.12 95 THR A O 1
ATOM 794 N N . SER A 1 96 ? 23.792 -15.442 1.567 1.00 92.06 96 SER A N 1
ATOM 795 C CA . SER A 1 96 ? 24.630 -16.483 2.181 1.00 92.06 96 SER A CA 1
ATOM 796 C C . SER A 1 96 ? 24.033 -17.027 3.485 1.00 92.06 96 SER A C 1
ATOM 798 O O . SER A 1 96 ? 24.291 -18.168 3.850 1.00 92.06 96 SER A O 1
ATOM 800 N N . GLN A 1 97 ? 23.180 -16.243 4.153 1.00 86.44 97 GLN A N 1
ATOM 801 C CA . GLN A 1 97 ? 22.553 -16.590 5.430 1.00 86.44 97 GLN A CA 1
ATOM 802 C C . GLN A 1 97 ? 21.124 -17.102 5.225 1.00 86.44 97 GLN A C 1
ATOM 804 O O . GLN A 1 97 ? 20.158 -16.437 5.602 1.00 86.44 97 GLN A O 1
ATOM 809 N N . LYS A 1 98 ? 20.991 -18.259 4.575 1.00 90.00 98 LYS A N 1
ATOM 810 C CA . LYS A 1 98 ? 19.696 -18.907 4.330 1.00 90.00 98 LYS A CA 1
ATOM 811 C C . LYS A 1 98 ? 19.455 -20.041 5.314 1.00 90.00 98 LYS A C 1
ATOM 813 O O . LYS A 1 98 ? 20.332 -20.869 5.537 1.00 90.00 98 LYS A O 1
ATOM 818 N N . ASP A 1 99 ? 18.237 -20.096 5.825 1.00 87.19 99 ASP A N 1
ATOM 819 C CA . ASP A 1 99 ? 17.697 -21.210 6.598 1.00 87.19 99 ASP A CA 1
ATOM 820 C C . ASP A 1 99 ? 16.201 -21.376 6.264 1.00 87.19 99 ASP A C 1
ATOM 822 O O . ASP A 1 99 ? 15.669 -20.663 5.406 1.00 87.19 99 ASP A O 1
ATOM 826 N N . GLU A 1 100 ? 15.517 -22.323 6.910 1.00 83.00 100 GLU A N 1
ATOM 827 C CA . GLU A 1 100 ? 14.085 -22.574 6.682 1.00 83.00 100 GLU A CA 1
ATOM 828 C C . GLU A 1 100 ? 13.196 -21.358 6.999 1.00 83.00 100 GLU A C 1
ATOM 830 O O . GLU A 1 100 ? 12.169 -21.159 6.350 1.00 83.00 100 GLU A O 1
ATOM 835 N N . GLN A 1 101 ? 13.594 -20.513 7.954 1.00 78.81 101 GLN A N 1
ATOM 836 C CA . GLN A 1 101 ? 12.870 -19.296 8.337 1.00 78.81 101 GLN A CA 1
ATOM 837 C C . GLN A 1 101 ? 13.264 -18.083 7.479 1.00 78.81 101 GLN A C 1
ATOM 839 O O . GLN A 1 101 ? 12.509 -17.114 7.386 1.00 78.81 101 GLN A O 1
ATOM 844 N N . LYS A 1 102 ? 14.429 -18.133 6.826 1.00 85.00 102 LYS A N 1
ATOM 845 C CA . LYS A 1 102 ? 15.007 -17.077 5.982 1.00 85.00 102 LYS A CA 1
ATOM 846 C C . LYS A 1 102 ? 15.355 -17.622 4.592 1.00 85.00 102 LYS A C 1
ATOM 848 O O . LYS A 1 102 ? 16.518 -17.571 4.179 1.00 85.00 102 LYS A O 1
ATOM 853 N N . PRO A 1 103 ? 14.368 -18.101 3.813 1.00 83.44 103 PRO A N 1
ATOM 854 C CA . PRO A 1 103 ? 14.630 -18.762 2.530 1.00 83.44 103 PRO A CA 1
ATOM 855 C C . PRO A 1 103 ? 15.330 -17.851 1.505 1.00 83.44 103 PRO A C 1
ATOM 857 O O . PRO A 1 103 ? 16.042 -18.322 0.614 1.00 83.44 103 PRO A O 1
ATOM 860 N N . TYR A 1 104 ? 15.168 -16.531 1.643 1.00 84.69 104 TYR A N 1
ATOM 861 C CA . TYR A 1 104 ? 15.758 -15.520 0.760 1.00 84.69 104 TYR A CA 1
ATOM 862 C C . TYR A 1 104 ? 17.012 -14.845 1.336 1.00 84.69 104 TYR A C 1
ATOM 864 O O . TYR A 1 104 ? 17.602 -13.991 0.672 1.00 84.69 104 TYR A O 1
ATOM 872 N N . GLY A 1 105 ? 17.461 -15.253 2.524 1.00 89.75 105 GLY A N 1
ATOM 873 C CA . GLY A 1 105 ? 18.572 -14.630 3.236 1.00 89.75 105 GLY A CA 1
ATOM 874 C C . GLY A 1 105 ? 18.131 -13.582 4.259 1.00 89.75 105 GLY A C 1
ATOM 875 O O . GLY A 1 105 ? 16.949 -13.455 4.580 1.00 89.75 105 GLY A O 1
ATOM 876 N N . VAL A 1 106 ? 19.094 -12.808 4.758 1.00 90.75 106 VAL A N 1
ATOM 877 C CA . VAL A 1 106 ? 18.860 -11.719 5.722 1.00 90.75 106 VAL A CA 1
ATOM 878 C C . VAL A 1 106 ? 18.795 -10.382 4.993 1.00 90.75 106 VAL A C 1
ATOM 880 O O . VAL A 1 106 ? 19.694 -10.053 4.224 1.00 90.75 106 VAL A O 1
ATOM 883 N N . TYR A 1 107 ? 17.756 -9.586 5.244 1.00 90.75 107 TYR A N 1
ATOM 884 C CA . TYR A 1 107 ? 17.691 -8.218 4.732 1.00 90.75 107 TYR A CA 1
ATOM 885 C C . TYR A 1 107 ? 18.591 -7.291 5.557 1.00 90.75 107 TYR A C 1
ATOM 887 O O . TYR A 1 107 ? 18.362 -7.092 6.751 1.00 90.75 107 TYR A O 1
ATOM 895 N N . GLU A 1 108 ? 19.601 -6.706 4.919 1.00 89.94 108 GLU A N 1
ATOM 896 C CA . GLU A 1 108 ? 20.572 -5.807 5.566 1.00 89.94 108 GLU A CA 1
ATOM 897 C C . GLU A 1 108 ? 20.228 -4.325 5.360 1.00 89.94 108 GLU A C 1
ATOM 899 O O . GLU A 1 108 ? 20.802 -3.452 6.010 1.00 89.94 108 GLU A O 1
ATOM 904 N N . GLY A 1 109 ? 19.251 -4.039 4.495 1.00 90.19 109 GLY A N 1
ATOM 905 C CA . GLY A 1 109 ? 18.756 -2.691 4.257 1.00 90.19 109 GLY A CA 1
ATOM 906 C C . GLY A 1 109 ? 18.047 -2.068 5.466 1.00 90.19 109 GLY A C 1
ATOM 907 O O . GLY A 1 109 ? 17.898 -2.654 6.546 1.00 90.19 109 GLY A O 1
ATOM 908 N N . LYS A 1 110 ? 17.570 -0.840 5.265 1.00 91.50 110 LYS A N 1
ATOM 909 C CA . LYS A 1 110 ? 16.818 -0.081 6.269 1.00 91.50 110 LYS A CA 1
ATOM 910 C C . LYS A 1 110 ? 15.342 -0.056 5.919 1.00 91.50 110 LYS A C 1
ATOM 912 O O . LYS A 1 110 ? 14.940 -0.024 4.758 1.00 91.50 110 LYS A O 1
ATOM 917 N N . THR A 1 111 ? 14.515 -0.057 6.949 1.00 92.88 111 THR A N 1
ATOM 918 C CA . THR A 1 111 ? 13.088 0.222 6.822 1.00 92.88 111 THR A CA 1
ATOM 919 C C . THR A 1 111 ? 12.851 1.721 6.658 1.00 92.88 111 THR A C 1
ATOM 921 O O . THR A 1 111 ? 13.686 2.550 7.014 1.00 92.88 111 THR A O 1
ATOM 924 N N . ILE A 1 112 ? 11.654 2.093 6.202 1.00 93.94 112 ILE A N 1
ATOM 925 C CA . ILE A 1 112 ? 11.204 3.495 6.173 1.00 93.94 112 ILE A CA 1
ATOM 926 C C . ILE A 1 112 ? 11.145 4.151 7.563 1.00 93.94 112 ILE A C 1
ATOM 928 O O . ILE A 1 112 ? 11.045 5.371 7.647 1.00 93.94 112 ILE A O 1
ATOM 932 N N . PHE A 1 113 ? 11.164 3.364 8.643 1.00 94.31 113 PHE A N 1
ATOM 933 C CA . PHE A 1 113 ? 11.179 3.861 10.019 1.00 94.31 113 PHE A CA 1
ATOM 934 C C . PHE A 1 113 ? 12.609 4.181 10.456 1.00 94.31 113 PHE A C 1
ATOM 936 O O . PHE A 1 113 ? 12.892 5.303 10.856 1.00 94.31 113 PHE A O 1
ATOM 943 N N . GLU A 1 114 ? 13.528 3.228 10.284 1.00 92.44 114 GLU A N 1
ATOM 944 C CA . GLU A 1 114 ? 14.955 3.405 10.593 1.00 92.44 114 GLU A CA 1
ATOM 945 C C . GLU A 1 114 ? 15.593 4.486 9.713 1.00 92.44 114 GLU A C 1
ATOM 947 O O . GLU A 1 114 ? 16.384 5.296 10.186 1.00 92.44 114 GLU A O 1
ATOM 952 N N . ALA A 1 115 ? 15.218 4.544 8.432 1.00 92.19 115 ALA A N 1
ATOM 953 C CA . ALA A 1 115 ? 15.686 5.587 7.528 1.00 92.19 115 ALA A CA 1
ATOM 954 C C . ALA A 1 115 ? 15.172 6.981 7.939 1.00 92.19 115 ALA A C 1
ATOM 956 O O . ALA A 1 115 ? 15.867 7.970 7.732 1.00 92.19 115 ALA A O 1
ATOM 957 N N . ALA A 1 116 ? 13.991 7.073 8.565 1.00 92.00 116 ALA A N 1
ATOM 958 C CA . ALA A 1 116 ? 13.459 8.342 9.061 1.00 92.00 116 ALA A CA 1
ATOM 959 C C . ALA A 1 116 ? 14.257 8.890 10.252 1.00 92.00 116 ALA A C 1
ATOM 961 O O . ALA A 1 116 ? 14.418 10.099 10.365 1.00 92.00 116 ALA A O 1
ATOM 962 N N . GLU A 1 117 ? 14.791 8.016 11.113 1.00 88.75 117 GLU A N 1
ATOM 963 C CA . GLU A 1 117 ? 15.630 8.413 12.257 1.00 88.75 117 GLU A CA 1
ATOM 964 C C . GLU A 1 117 ? 16.933 9.099 11.819 1.00 88.75 117 GLU A C 1
ATOM 966 O O . GLU A 1 117 ? 17.501 9.888 12.569 1.00 88.75 117 GLU A O 1
ATOM 971 N N . GLN A 1 118 ? 17.399 8.797 10.607 1.00 82.81 118 GLN A N 1
ATOM 972 C CA . GLN A 1 118 ? 18.656 9.299 10.045 1.00 82.81 118 GLN A CA 1
ATOM 973 C C . GLN A 1 118 ? 18.444 10.403 9.007 1.00 82.81 118 GLN A C 1
ATOM 975 O O . GLN A 1 118 ? 19.401 11.030 8.555 1.00 82.81 118 GLN A O 1
ATOM 980 N N . HIS A 1 119 ? 17.194 10.648 8.615 1.00 81.62 119 HIS A N 1
ATOM 981 C CA . HIS A 1 119 ? 16.868 11.638 7.608 1.00 81.62 119 HIS A CA 1
ATOM 982 C C . HIS A 1 119 ? 16.936 13.056 8.189 1.00 81.62 119 HIS A C 1
ATOM 984 O O . HIS A 1 119 ? 16.149 13.431 9.058 1.00 81.62 119 HIS A O 1
ATOM 990 N N . ILE A 1 120 ? 17.852 13.866 7.657 1.00 73.56 120 ILE A N 1
ATOM 991 C CA . ILE A 1 120 ? 17.952 15.296 7.960 1.00 73.56 120 ILE A CA 1
ATOM 992 C C . ILE A 1 120 ? 17.159 16.053 6.891 1.00 73.56 120 ILE A C 1
ATOM 994 O O . ILE A 1 120 ? 17.664 16.336 5.806 1.00 73.56 120 ILE A O 1
ATOM 998 N N . GLY A 1 121 ? 15.894 16.339 7.194 1.00 72.88 121 GLY A N 1
ATOM 999 C CA . GLY A 1 121 ? 14.982 17.087 6.330 1.00 72.88 121 GLY A CA 1
ATOM 1000 C C . GLY A 1 121 ? 14.498 18.390 6.977 1.00 72.88 121 GLY A C 1
ATOM 1001 O O . GLY A 1 121 ? 14.664 18.580 8.183 1.00 72.88 121 GLY A O 1
ATOM 1002 N N . PRO A 1 122 ? 13.869 19.291 6.198 1.00 72.31 122 PRO A N 1
ATOM 1003 C CA . PRO A 1 122 ? 13.324 20.547 6.719 1.00 72.31 122 PRO A CA 1
ATOM 1004 C C . PRO A 1 122 ? 12.188 20.329 7.730 1.00 72.31 122 PRO A C 1
ATOM 1006 O O . PRO A 1 122 ? 11.978 21.164 8.606 1.00 72.31 122 PRO A O 1
ATOM 1009 N N . GLU A 1 123 ? 11.475 19.201 7.638 1.00 76.19 123 GLU A N 1
ATOM 1010 C CA . GLU A 1 123 ? 10.490 18.774 8.630 1.00 76.19 123 GLU A CA 1
ATOM 1011 C C . GLU A 1 123 ? 10.876 17.416 9.231 1.00 76.19 123 GLU A C 1
ATOM 1013 O O . GLU A 1 123 ? 11.240 16.501 8.487 1.00 76.19 123 GLU A O 1
ATOM 1018 N N . PRO A 1 124 ? 10.730 17.226 10.555 1.00 78.00 124 PRO A N 1
ATOM 1019 C CA . PRO A 1 124 ? 10.927 15.923 11.168 1.00 78.00 124 PRO A CA 1
ATOM 1020 C C . PRO A 1 124 ? 9.846 14.942 10.693 1.00 78.00 124 PRO A C 1
ATOM 1022 O O . PRO A 1 124 ? 8.643 15.160 10.874 1.00 78.00 124 PRO A O 1
ATOM 1025 N N . GLN A 1 125 ? 10.281 13.826 10.112 1.00 87.25 125 GLN A N 1
ATOM 1026 C CA . GLN A 1 125 ? 9.409 12.747 9.661 1.00 87.25 125 GLN A CA 1
ATOM 1027 C C . GLN A 1 125 ? 9.497 11.558 10.623 1.00 87.25 125 GLN A C 1
ATOM 1029 O O . GLN A 1 125 ? 10.577 11.091 10.958 1.00 87.25 125 GLN A O 1
ATOM 1034 N N . ARG A 1 126 ? 8.346 11.019 11.051 1.00 90.75 126 ARG A N 1
ATOM 1035 C CA . ARG A 1 126 ? 8.297 9.746 11.809 1.00 90.75 126 ARG A CA 1
ATOM 1036 C C . ARG A 1 126 ? 8.505 8.521 10.921 1.00 90.75 126 ARG A C 1
ATOM 1038 O O . ARG A 1 126 ? 8.783 7.434 11.411 1.00 90.75 126 ARG A O 1
ATOM 1045 N N . VAL A 1 127 ? 8.249 8.692 9.630 1.00 94.69 127 VAL A N 1
ATOM 1046 C CA . VAL A 1 127 ? 8.302 7.662 8.601 1.00 94.69 127 VAL A CA 1
ATOM 1047 C C . VAL A 1 127 ? 8.776 8.354 7.339 1.00 94.69 127 VAL A C 1
ATOM 1049 O O . VAL A 1 127 ? 8.152 9.333 6.924 1.00 94.69 127 VAL A O 1
ATOM 1052 N N . LEU A 1 128 ? 9.854 7.853 6.748 1.00 94.69 128 LEU A N 1
ATOM 1053 C CA . LEU A 1 128 ? 10.446 8.447 5.565 1.00 94.69 128 LEU A CA 1
ATOM 1054 C C . LEU A 1 128 ? 9.466 8.345 4.397 1.00 94.69 128 LEU A C 1
ATOM 1056 O O . LEU A 1 128 ? 8.906 7.281 4.110 1.00 94.69 128 LEU A O 1
ATOM 1060 N N . GLY A 1 129 ? 9.261 9.461 3.713 1.00 94.88 129 GLY A N 1
ATOM 1061 C CA . GLY A 1 129 ? 8.379 9.515 2.563 1.00 94.88 129 GLY A CA 1
ATOM 1062 C C . GLY A 1 129 ? 8.315 10.902 1.950 1.00 94.88 129 GLY A C 1
ATOM 1063 O O . GLY A 1 129 ? 8.932 11.846 2.426 1.00 94.88 129 GLY A O 1
ATOM 1064 N N . TYR A 1 130 ? 7.547 11.018 0.876 1.00 95.19 130 TYR A N 1
ATOM 1065 C CA . TYR A 1 130 ? 7.312 12.275 0.181 1.00 95.19 130 TYR A CA 1
ATOM 1066 C C . TYR A 1 130 ? 5.832 12.391 -0.161 1.00 95.19 130 TYR A C 1
ATOM 1068 O O . TYR A 1 130 ? 5.137 11.378 -0.319 1.00 95.19 130 TYR A O 1
ATOM 1076 N N . LEU A 1 131 ? 5.352 13.625 -0.284 1.00 95.94 131 LEU A N 1
ATOM 1077 C CA . LEU A 1 131 ? 4.028 13.915 -0.817 1.00 95.94 131 LEU A CA 1
ATOM 1078 C C . LEU A 1 131 ? 4.109 13.956 -2.345 1.00 95.94 131 LEU A C 1
ATOM 1080 O O . LEU A 1 131 ? 4.777 14.846 -2.867 1.00 95.94 131 LEU A O 1
ATOM 1084 N N . PRO A 1 132 ? 3.434 13.043 -3.068 1.00 96.19 132 PRO A N 1
ATOM 1085 C CA . PRO A 1 132 ? 3.393 13.126 -4.520 1.00 96.19 132 PRO A CA 1
ATOM 1086 C C . PRO A 1 132 ? 2.670 14.395 -4.957 1.00 96.19 132 PRO A C 1
ATOM 1088 O O . PRO A 1 132 ? 1.679 14.796 -4.327 1.00 96.19 132 PRO A O 1
ATOM 1091 N N . THR A 1 133 ? 3.167 15.011 -6.024 1.00 95.62 133 THR A N 1
ATOM 1092 C CA . THR A 1 133 ? 2.560 16.207 -6.611 1.00 95.62 133 THR A CA 1
ATOM 1093 C C . THR A 1 133 ? 1.256 15.854 -7.320 1.00 95.62 133 THR A C 1
ATOM 1095 O O . THR A 1 133 ? 1.012 14.701 -7.682 1.00 95.62 133 THR A O 1
ATOM 1098 N N . ASP A 1 134 ? 0.409 16.855 -7.561 1.00 93.19 134 ASP A N 1
ATOM 1099 C CA . ASP A 1 134 ? -0.825 16.658 -8.329 1.00 93.19 134 ASP A CA 1
ATOM 1100 C C . ASP A 1 134 ? -0.525 16.125 -9.735 1.00 93.19 134 ASP A C 1
ATOM 1102 O O . ASP A 1 134 ? -1.283 15.316 -10.267 1.00 93.19 134 ASP A O 1
ATOM 1106 N N . GLU A 1 135 ? 0.623 16.504 -10.302 1.00 93.06 135 GLU A N 1
ATOM 1107 C CA . GLU A 1 135 ? 1.073 16.044 -11.610 1.00 93.06 135 GLU A CA 1
ATOM 1108 C C . GLU A 1 135 ? 1.257 14.530 -11.682 1.00 93.06 135 GLU A C 1
ATOM 1110 O O . GLU A 1 135 ? 0.846 13.907 -12.665 1.00 93.06 135 GLU A O 1
ATOM 1115 N N . GLU A 1 136 ? 1.807 13.942 -10.620 1.00 93.75 136 GLU A N 1
ATOM 1116 C CA . GLU A 1 136 ? 2.034 12.501 -10.507 1.00 93.75 136 GLU A CA 1
ATOM 1117 C C . GLU A 1 136 ? 0.728 11.703 -10.388 1.00 93.75 136 GLU A C 1
ATOM 1119 O O . GLU A 1 136 ? 0.716 10.499 -10.656 1.00 93.75 136 GLU A O 1
ATOM 1124 N N . TRP A 1 137 ? -0.374 12.355 -10.000 1.00 94.69 137 TRP A N 1
ATOM 1125 C CA . TRP A 1 137 ? -1.701 11.748 -9.870 1.00 94.69 137 TRP A CA 1
ATOM 1126 C C . TRP A 1 137 ? -2.568 11.867 -11.131 1.00 94.69 137 TRP A C 1
ATOM 1128 O O . TRP A 1 137 ? -3.621 11.223 -11.189 1.00 94.69 137 TRP A O 1
ATOM 1138 N N . ARG A 1 138 ? -2.155 12.658 -12.135 1.00 91.31 138 ARG A N 1
ATOM 1139 C CA . ARG A 1 138 ? -2.988 12.991 -13.310 1.00 91.31 138 ARG A CA 1
ATOM 1140 C C . ARG A 1 138 ? -3.312 11.799 -14.208 1.00 91.31 138 ARG A C 1
ATOM 1142 O O . ARG A 1 138 ? -4.386 11.766 -14.796 1.00 91.31 138 ARG A O 1
ATOM 1149 N N . ALA A 1 139 ? -2.394 10.842 -14.329 1.00 92.88 139 ALA A N 1
ATOM 1150 C CA . ALA A 1 139 ? -2.491 9.759 -15.304 1.00 92.88 139 ALA A CA 1
ATOM 1151 C C . ALA A 1 139 ? -2.316 8.388 -14.620 1.00 92.88 139 ALA A C 1
ATOM 1153 O O . ALA A 1 139 ? -1.183 7.960 -14.400 1.00 92.88 139 ALA A O 1
ATOM 1154 N N . PRO A 1 140 ? -3.417 7.695 -14.260 1.00 93.00 140 PRO A N 1
ATOM 1155 C CA . PRO A 1 140 ? -3.368 6.469 -13.461 1.00 93.00 140 PRO A CA 1
ATOM 1156 C C . PRO A 1 140 ? -2.764 5.248 -14.151 1.00 93.00 140 PRO A C 1
ATOM 1158 O O . PRO A 1 140 ? -2.401 4.293 -13.468 1.00 93.00 140 PRO A O 1
ATOM 1161 N N . ASN A 1 141 ? -2.651 5.288 -15.477 1.00 94.38 141 ASN A N 1
ATOM 1162 C CA . ASN A 1 141 ? -2.116 4.201 -16.289 1.00 94.38 141 ASN A CA 1
ATOM 1163 C C . ASN A 1 141 ? -1.201 4.736 -17.403 1.00 94.38 141 ASN A C 1
ATOM 1165 O O . ASN A 1 141 ? -1.252 4.295 -18.548 1.00 94.38 141 ASN A O 1
ATOM 1169 N N . LEU A 1 142 ? -0.418 5.773 -17.083 1.00 90.50 142 LEU A N 1
ATOM 1170 C CA . LEU A 1 142 ? 0.567 6.319 -18.012 1.00 90.50 142 LEU A CA 1
ATOM 1171 C C . LEU A 1 142 ? 1.579 5.228 -18.395 1.00 90.50 142 LEU A C 1
ATOM 1173 O O . LEU A 1 142 ? 2.083 4.531 -17.513 1.00 90.50 142 LEU A O 1
ATOM 1177 N N . TYR A 1 143 ? 1.880 5.132 -19.693 1.00 88.19 143 TYR A N 1
ATOM 1178 C CA . TYR A 1 143 ? 2.755 4.119 -20.295 1.00 88.19 143 TYR A CA 1
ATOM 1179 C C . TYR A 1 143 ? 2.211 2.679 -20.270 1.00 88.19 143 TYR A C 1
ATOM 1181 O O . TYR A 1 143 ? 2.989 1.725 -20.297 1.00 88.19 143 TYR A O 1
ATOM 1189 N N . GLU A 1 144 ? 0.883 2.507 -20.260 1.00 92.56 144 GLU A N 1
ATOM 1190 C CA . GLU A 1 144 ? 0.261 1.206 -20.546 1.00 92.56 144 GLU A CA 1
ATOM 1191 C C . GLU A 1 144 ? 0.797 0.628 -21.861 1.00 92.56 144 GLU A C 1
ATOM 1193 O O . GLU A 1 144 ? 0.865 1.326 -22.876 1.00 92.56 144 GLU A O 1
ATOM 1198 N N . ASP A 1 145 ? 1.243 -0.627 -21.797 1.00 89.12 145 ASP A N 1
ATOM 1199 C CA . ASP A 1 145 ? 1.821 -1.424 -22.892 1.00 89.12 145 ASP A CA 1
ATOM 1200 C C . ASP A 1 145 ? 2.925 -0.727 -23.703 1.00 89.12 145 ASP A C 1
ATOM 1202 O O . ASP A 1 145 ? 3.295 -1.149 -24.798 1.00 89.12 145 ASP A O 1
ATOM 1206 N N . SER A 1 146 ? 3.490 0.341 -23.144 1.00 82.38 146 SER A N 1
ATOM 1207 C CA . SER A 1 146 ? 4.462 1.191 -23.810 1.00 82.38 146 SER A CA 1
ATOM 1208 C C . SER A 1 146 ? 5.821 0.956 -23.182 1.00 82.38 146 SER A C 1
ATOM 1210 O O . SER A 1 146 ? 6.108 1.443 -22.087 1.00 82.38 146 SER A O 1
ATOM 1212 N N . SER A 1 147 ? 6.688 0.232 -23.885 1.00 76.50 147 SER A N 1
ATOM 1213 C CA . SER A 1 147 ? 8.090 0.145 -23.499 1.00 76.50 147 SER A CA 1
ATOM 1214 C C . SER A 1 147 ? 8.815 1.427 -23.882 1.00 76.50 147 SER A C 1
ATOM 1216 O O . SER A 1 147 ? 9.299 1.580 -25.004 1.00 76.50 147 SER A O 1
ATOM 1218 N N . THR A 1 148 ? 8.865 2.373 -22.951 1.00 73.06 148 THR A N 1
ATOM 1219 C CA . THR A 1 148 ? 9.623 3.614 -23.112 1.00 73.06 148 THR A CA 1
ATOM 1220 C C . THR A 1 148 ? 11.098 3.380 -22.806 1.00 73.06 148 THR A C 1
ATOM 1222 O O . THR A 1 148 ? 11.445 2.528 -21.989 1.00 73.06 148 THR A O 1
ATOM 1225 N N . GLY A 1 149 ? 11.983 4.148 -23.438 1.00 68.12 149 GLY A N 1
ATOM 1226 C CA . GLY A 1 149 ? 13.397 4.149 -23.074 1.00 68.12 149 GLY A CA 1
ATOM 1227 C C . GLY A 1 149 ? 13.585 4.452 -21.587 1.00 68.12 149 GLY A C 1
ATOM 1228 O O . GLY A 1 149 ? 12.945 5.359 -21.053 1.00 68.12 149 GLY A O 1
ATOM 1229 N N . TYR A 1 150 ? 14.429 3.676 -20.907 1.00 65.81 150 TYR A N 1
ATOM 1230 C CA . TYR A 1 150 ? 14.784 3.910 -19.509 1.00 65.81 150 TYR A CA 1
ATOM 1231 C C . TYR A 1 150 ? 16.243 4.356 -19.411 1.00 65.81 150 TYR A C 1
ATOM 1233 O O . TYR A 1 150 ? 17.171 3.597 -19.706 1.00 65.81 150 TYR A O 1
ATOM 1241 N N . GLU A 1 151 ? 16.464 5.588 -18.957 1.00 58.50 151 GLU A N 1
ATOM 1242 C CA . GLU A 1 151 ? 17.803 6.054 -18.615 1.00 58.50 151 GLU A CA 1
ATOM 1243 C C . GLU A 1 151 ? 18.255 5.382 -17.316 1.00 58.50 151 GLU A C 1
ATOM 1245 O O . GLU A 1 151 ? 17.712 5.630 -16.242 1.00 58.50 151 GLU A O 1
ATOM 1250 N N . GLY A 1 152 ? 19.261 4.507 -17.388 1.00 58.19 152 GLY A N 1
ATOM 1251 C CA . GLY A 1 152 ? 19.877 4.026 -16.154 1.00 58.19 152 GLY A CA 1
ATOM 1252 C C . GLY A 1 152 ? 20.724 2.770 -16.218 1.00 58.19 152 GLY A C 1
ATOM 1253 O O . GLY A 1 152 ? 21.516 2.597 -15.303 1.00 58.19 152 GLY A O 1
ATOM 1254 N N . GLY A 1 153 ? 20.613 1.907 -17.236 1.00 49.78 153 GLY A N 1
ATOM 1255 C CA . GLY A 1 153 ? 21.492 0.739 -17.477 1.00 49.78 153 GLY A CA 1
ATOM 1256 C C . GLY A 1 153 ? 21.541 -0.363 -16.394 1.00 49.78 153 GLY A C 1
ATOM 1257 O O . GLY A 1 153 ? 21.737 -1.526 -16.723 1.00 49.78 153 GLY A O 1
ATOM 1258 N N . LYS A 1 154 ? 21.307 -0.040 -15.116 1.00 51.97 154 LYS A N 1
ATOM 1259 C CA . LYS A 1 154 ? 21.428 -0.921 -13.946 1.00 51.97 154 LYS A CA 1
ATOM 1260 C C . LYS A 1 154 ? 20.401 -2.052 -13.917 1.00 51.97 154 LYS A C 1
ATOM 1262 O O . LYS A 1 154 ? 20.647 -3.061 -13.275 1.00 51.97 154 LYS A O 1
ATOM 1267 N N . LEU A 1 155 ? 19.269 -1.888 -14.603 1.00 54.34 155 LEU A N 1
ATOM 1268 C CA . LEU A 1 155 ? 18.201 -2.892 -14.690 1.00 54.34 155 LEU A CA 1
ATOM 1269 C C . LEU A 1 155 ? 18.213 -3.670 -16.020 1.00 54.34 155 LEU A C 1
ATOM 1271 O O . LEU A 1 155 ? 17.285 -4.427 -16.282 1.00 54.34 155 LEU A O 1
ATOM 1275 N N . GLY A 1 156 ? 19.213 -3.451 -16.887 1.00 56.69 156 GLY A N 1
ATOM 1276 C CA . GLY A 1 156 ? 19.262 -4.068 -18.221 1.00 56.69 156 GLY A CA 1
ATOM 1277 C C . GLY A 1 156 ? 18.128 -3.632 -19.162 1.00 56.69 156 GLY A C 1
ATOM 1278 O O . GLY A 1 156 ? 17.870 -4.297 -20.159 1.00 56.69 156 GLY A O 1
ATOM 1279 N N . LEU A 1 157 ? 17.427 -2.538 -18.839 1.00 66.19 157 LEU A N 1
ATOM 1280 C CA . LEU A 1 157 ? 16.319 -2.011 -19.635 1.00 66.19 157 LEU A CA 1
ATOM 1281 C C . LEU A 1 157 ? 16.835 -1.214 -20.839 1.00 66.19 157 LEU A C 1
ATOM 1283 O O . LEU A 1 157 ? 17.821 -0.482 -20.728 1.00 66.19 157 LEU A O 1
ATOM 1287 N N . SER A 1 158 ? 16.145 -1.357 -21.975 1.00 67.38 158 SER A N 1
ATOM 1288 C CA . SER A 1 158 ? 16.454 -0.648 -23.222 1.00 67.38 158 SER A CA 1
ATOM 1289 C C . SER A 1 158 ? 16.460 0.870 -23.018 1.00 67.38 158 SER A C 1
ATOM 1291 O O . SER A 1 158 ? 15.534 1.426 -22.421 1.00 67.38 158 SER A O 1
ATOM 1293 N N . LYS A 1 159 ? 17.485 1.542 -23.557 1.00 75.06 159 LYS A N 1
ATOM 1294 C CA . LYS A 1 159 ? 17.552 3.010 -23.608 1.00 75.06 159 LYS A CA 1
ATOM 1295 C C . LYS A 1 159 ? 16.650 3.584 -24.694 1.00 75.06 159 LYS A C 1
ATOM 1297 O O . LYS A 1 159 ? 16.158 4.693 -24.535 1.00 75.06 159 LYS A O 1
ATOM 1302 N N . GLU A 1 160 ? 16.423 2.834 -25.770 1.00 75.19 160 GLU A N 1
ATOM 1303 C CA . GLU A 1 160 ? 15.590 3.275 -26.891 1.00 75.19 160 GLU A CA 1
ATOM 1304 C C . GLU A 1 160 ? 14.102 2.924 -26.700 1.00 75.19 160 GLU A C 1
ATOM 1306 O O . GLU A 1 160 ? 13.242 3.531 -27.330 1.00 75.19 160 GLU A O 1
ATOM 1311 N N . GLY A 1 161 ? 13.779 1.980 -25.809 1.00 77.50 161 GLY A N 1
ATOM 1312 C CA . GLY A 1 161 ? 12.417 1.466 -25.641 1.00 77.50 161 GLY A CA 1
ATOM 1313 C C . GLY A 1 161 ? 12.039 0.466 -26.739 1.00 77.50 161 GLY A C 1
ATOM 1314 O O . GLY A 1 161 ? 12.870 -0.356 -27.131 1.00 77.50 161 GLY A O 1
ATOM 1315 N N . ALA A 1 162 ? 10.782 0.515 -27.198 1.00 76.56 162 ALA A N 1
ATOM 1316 C CA . ALA A 1 162 ? 10.292 -0.293 -28.316 1.00 76.56 162 ALA A CA 1
ATOM 1317 C C . ALA A 1 162 ? 11.013 0.093 -29.615 1.00 76.56 162 ALA A C 1
ATOM 1319 O O . ALA A 1 162 ? 10.925 1.238 -30.057 1.00 76.56 162 ALA A O 1
ATOM 1320 N N . SER A 1 163 ? 11.649 -0.874 -30.273 1.00 76.56 163 SER A N 1
ATOM 1321 C CA . SER A 1 163 ? 12.239 -0.698 -31.602 1.00 76.56 163 SER A CA 1
ATOM 1322 C C . SER A 1 163 ? 11.922 -1.886 -32.518 1.00 76.56 163 SER A C 1
ATOM 1324 O O . SER A 1 163 ? 11.596 -2.981 -32.058 1.00 76.56 163 SER A O 1
ATOM 1326 N N . LEU A 1 164 ? 11.951 -1.643 -33.832 1.00 77.38 164 LEU A N 1
ATOM 1327 C CA . LEU A 1 164 ? 11.828 -2.663 -34.880 1.00 77.38 164 LEU A CA 1
ATOM 1328 C C . LEU A 1 164 ? 13.220 -2.958 -35.471 1.00 77.38 164 LEU A C 1
ATOM 1330 O O . LEU A 1 164 ? 14.052 -2.049 -35.500 1.00 77.38 164 LEU A O 1
ATOM 1334 N N . PRO A 1 165 ? 13.493 -4.176 -35.982 1.00 76.81 165 PRO A N 1
ATOM 1335 C CA . PRO A 1 165 ? 12.585 -5.325 -36.111 1.00 76.81 165 PRO A CA 1
ATOM 1336 C C . PRO A 1 165 ? 12.499 -6.212 -34.855 1.00 76.81 165 PRO A C 1
ATOM 1338 O O . PRO A 1 165 ? 11.597 -7.038 -34.759 1.00 76.81 165 PRO A O 1
ATOM 1341 N N . GLU A 1 166 ? 13.418 -6.051 -33.900 1.00 70.81 166 GLU A N 1
ATOM 1342 C CA . GLU A 1 166 ? 13.517 -6.882 -32.695 1.00 70.81 166 GLU A CA 1
ATOM 1343 C C . GLU A 1 166 ? 13.082 -6.110 -31.445 1.00 70.81 166 GLU A C 1
ATOM 1345 O O . GLU A 1 166 ? 13.754 -5.176 -31.008 1.00 70.81 166 GLU A O 1
ATOM 1350 N N . HIS A 1 167 ? 11.998 -6.556 -30.810 1.00 64.62 167 HIS A N 1
ATOM 1351 C CA . HIS A 1 167 ? 11.543 -6.009 -29.535 1.00 64.62 167 HIS A CA 1
ATOM 1352 C C . HIS A 1 167 ? 12.395 -6.583 -28.385 1.00 64.62 167 HIS A C 1
ATOM 1354 O O . HIS A 1 167 ? 12.120 -7.669 -27.878 1.00 64.62 167 HIS A O 1
ATOM 1360 N N . LYS A 1 168 ? 13.451 -5.870 -27.965 1.00 65.38 168 LYS A N 1
ATOM 1361 C CA . LYS A 1 168 ? 14.318 -6.243 -26.816 1.00 65.38 168 LYS A CA 1
ATOM 1362 C C . LYS A 1 168 ? 13.800 -5.720 -25.472 1.00 65.38 168 LYS A C 1
ATOM 1364 O O . LYS A 1 168 ? 14.567 -5.452 -24.547 1.00 65.38 168 LYS A O 1
ATOM 1369 N N . THR A 1 169 ? 12.493 -5.538 -25.369 1.00 75.62 169 THR A N 1
ATOM 1370 C CA . THR A 1 169 ? 11.819 -4.971 -24.202 1.00 75.62 169 THR A CA 1
ATOM 1371 C C . THR A 1 169 ? 10.804 -5.955 -23.645 1.00 75.62 169 THR A C 1
ATOM 1373 O O . THR A 1 169 ? 10.274 -6.803 -24.356 1.00 75.62 169 THR A O 1
ATOM 1376 N N . TRP A 1 170 ? 10.570 -5.874 -22.340 1.00 81.00 170 TRP A N 1
ATOM 1377 C CA . TRP A 1 170 ? 9.635 -6.730 -21.624 1.00 81.00 170 TRP A CA 1
ATOM 1378 C C . TRP A 1 170 ? 8.796 -5.861 -20.700 1.00 81.00 170 TRP A C 1
ATOM 1380 O O . TRP A 1 170 ? 9.266 -4.847 -20.178 1.00 81.00 170 TRP A O 1
ATOM 1390 N N . PHE A 1 171 ? 7.554 -6.267 -20.489 1.00 87.75 171 PHE A N 1
ATOM 1391 C CA . PHE A 1 171 ? 6.706 -5.670 -19.478 1.00 87.75 171 PHE A CA 1
ATOM 1392 C C . PHE A 1 171 ? 5.777 -6.716 -18.876 1.00 87.75 171 PHE A C 1
ATOM 1394 O O . PHE A 1 171 ? 5.574 -7.796 -19.428 1.00 87.75 171 PHE A O 1
ATOM 1401 N N . PHE A 1 172 ? 5.218 -6.388 -17.720 1.00 92.94 172 PHE A N 1
ATOM 1402 C CA . PHE A 1 172 ? 4.170 -7.167 -17.073 1.00 92.94 172 PHE A CA 1
ATOM 1403 C C . PHE A 1 172 ? 3.223 -6.233 -16.327 1.00 92.94 172 PHE A C 1
ATOM 1405 O O . PHE A 1 172 ? 3.531 -5.067 -16.070 1.00 92.94 172 PHE A O 1
ATOM 1412 N N . TYR A 1 173 ? 2.069 -6.763 -15.944 1.00 95.94 173 TYR A N 1
ATOM 1413 C CA . TYR A 1 173 ? 1.040 -5.995 -15.260 1.00 95.94 173 TYR A CA 1
ATOM 1414 C C . TYR A 1 173 ? 1.115 -6.188 -13.753 1.00 95.94 173 TYR A C 1
ATOM 1416 O O . TYR A 1 173 ? 0.915 -7.293 -13.240 1.00 95.94 173 TYR A O 1
ATOM 1424 N N . LEU A 1 174 ? 1.319 -5.094 -13.028 1.00 96.81 174 LEU A N 1
ATOM 1425 C CA . LEU A 1 174 ? 1.341 -5.081 -11.576 1.00 96.81 174 LEU A CA 1
ATOM 1426 C C . LEU A 1 174 ? 0.026 -4.519 -11.030 1.00 96.81 174 LEU A C 1
ATOM 1428 O O . LEU A 1 174 ? -0.213 -3.313 -11.020 1.00 96.81 174 LEU A O 1
ATOM 1432 N N . ALA A 1 175 ? -0.834 -5.404 -10.535 1.00 97.19 175 ALA A N 1
ATOM 1433 C CA . ALA A 1 175 ? -2.037 -5.011 -9.814 1.00 97.19 175 ALA A CA 1
ATOM 1434 C C . ALA A 1 175 ? -1.707 -4.632 -8.361 1.00 97.19 175 ALA A C 1
ATOM 1436 O O . ALA A 1 175 ? -1.059 -5.403 -7.654 1.00 97.19 175 ALA A O 1
ATOM 1437 N N . ARG A 1 176 ? -2.178 -3.474 -7.879 1.00 97.88 176 ARG A N 1
ATOM 1438 C CA . ARG A 1 176 ? -1.882 -2.976 -6.524 1.00 97.88 176 ARG A CA 1
ATOM 1439 C C . ARG A 1 176 ? -3.112 -2.482 -5.776 1.00 97.88 176 ARG A C 1
ATOM 1441 O O . ARG A 1 176 ? -3.933 -1.729 -6.302 1.00 97.88 176 ARG A O 1
ATOM 1448 N N . ILE A 1 177 ? -3.151 -2.803 -4.486 1.00 98.31 177 ILE A N 1
ATOM 1449 C CA . ILE A 1 177 ? -4.098 -2.289 -3.483 1.00 98.31 177 ILE A CA 1
ATOM 1450 C C . ILE A 1 177 ? -3.341 -1.822 -2.232 1.00 98.31 177 ILE A C 1
ATOM 1452 O O . ILE A 1 177 ? -2.114 -1.853 -2.198 1.00 98.31 177 ILE A O 1
ATOM 1456 N N . CYS A 1 178 ? -4.049 -1.344 -1.204 1.00 98.69 178 CYS A N 1
ATOM 1457 C CA . CYS A 1 178 ? -3.433 -1.185 0.116 1.00 98.69 178 CYS A CA 1
ATOM 1458 C C . CYS A 1 178 ? -3.042 -2.562 0.662 1.00 98.69 178 CYS A C 1
ATOM 1460 O O . CYS A 1 178 ? -3.870 -3.465 0.681 1.00 98.69 178 CYS A O 1
ATOM 1462 N N . ASN A 1 179 ? -1.813 -2.693 1.159 1.00 98.31 179 ASN A N 1
ATOM 1463 C CA . ASN A 1 179 ? -1.302 -3.964 1.678 1.00 98.31 179 ASN A CA 1
ATOM 1464 C C . ASN A 1 179 ? -1.764 -4.292 3.104 1.00 98.31 179 ASN A C 1
ATOM 1466 O O . ASN A 1 179 ? -1.402 -5.340 3.617 1.00 98.31 179 ASN A O 1
ATOM 1470 N N . HIS A 1 180 ? -2.516 -3.397 3.762 1.00 98.38 180 HIS A N 1
ATOM 1471 C CA . HIS A 1 180 ? -2.982 -3.571 5.147 1.00 98.38 180 HIS A CA 1
ATOM 1472 C C . HIS A 1 180 ? -1.880 -4.114 6.084 1.00 98.38 180 HIS A C 1
ATOM 1474 O O . HIS A 1 180 ? -2.107 -5.044 6.856 1.00 98.38 180 HIS A O 1
ATOM 1480 N N . CYS A 1 181 ? -0.683 -3.516 5.979 1.00 97.12 181 CYS A N 1
ATOM 1481 C CA . CYS A 1 181 ? 0.587 -4.030 6.500 1.00 97.12 181 CYS A CA 1
ATOM 1482 C C . CYS A 1 181 ? 0.536 -4.436 7.984 1.00 97.12 181 CYS A C 1
ATOM 1484 O O . CYS A 1 181 ? -0.250 -3.876 8.752 1.00 97.12 181 CYS A O 1
ATOM 1486 N N . ALA A 1 182 ? 1.428 -5.342 8.401 1.00 94.56 182 ALA A N 1
ATOM 1487 C CA . ALA A 1 182 ? 1.655 -5.654 9.817 1.00 94.56 182 ALA A CA 1
ATOM 1488 C C . ALA A 1 182 ? 2.091 -4.401 10.597 1.00 94.56 182 ALA A C 1
ATOM 1490 O O . ALA A 1 182 ? 1.477 -4.061 11.602 1.00 94.56 182 ALA A O 1
ATOM 1491 N N . TYR A 1 183 ? 3.035 -3.640 10.031 1.00 96.38 183 TYR A N 1
ATOM 1492 C CA . TYR A 1 183 ? 3.488 -2.345 10.546 1.00 96.38 183 TYR A CA 1
ATOM 1493 C C . TYR A 1 183 ? 3.186 -1.225 9.537 1.00 96.38 183 TYR A C 1
ATOM 1495 O O . TYR A 1 183 ? 4.002 -0.924 8.660 1.00 96.38 183 TYR A O 1
ATOM 1503 N N . PRO A 1 184 ? 1.990 -0.604 9.573 1.00 97.62 184 PRO A N 1
ATOM 1504 C CA . PRO A 1 184 ? 1.609 0.383 8.570 1.00 97.62 184 PRO A CA 1
ATOM 1505 C C . PRO A 1 184 ? 2.353 1.710 8.759 1.00 97.62 184 PRO A C 1
ATOM 1507 O O . PRO A 1 184 ? 2.190 2.380 9.781 1.00 97.62 184 PRO A O 1
ATOM 1510 N N . GLY A 1 185 ? 3.076 2.157 7.725 1.00 97.50 185 GLY A N 1
ATOM 1511 C CA . GLY A 1 185 ? 3.703 3.488 7.701 1.00 97.50 185 GLY A CA 1
ATOM 1512 C C . GLY A 1 185 ? 2.689 4.636 7.788 1.00 97.50 185 GLY A C 1
ATOM 1513 O O . GLY A 1 185 ? 2.909 5.630 8.472 1.00 97.50 185 GLY A O 1
ATOM 1514 N N . CYS A 1 186 ? 1.510 4.470 7.177 1.00 98.00 186 CYS A N 1
ATOM 1515 C CA . CYS A 1 186 ? 0.436 5.463 7.272 1.00 98.00 186 CYS A CA 1
ATOM 1516 C C . CYS A 1 186 ? -0.079 5.649 8.711 1.00 98.00 186 CYS A C 1
ATOM 1518 O O . CYS A 1 186 ? -0.345 6.781 9.111 1.00 98.00 186 CYS A O 1
ATOM 1520 N N . LEU A 1 187 ? -0.182 4.558 9.480 1.00 97.94 187 LEU A N 1
ATOM 1521 C CA . LEU A 1 187 ? -0.605 4.571 10.881 1.00 97.94 187 LEU A CA 1
ATOM 1522 C C . LEU A 1 187 ? 0.454 5.267 11.741 1.00 97.94 187 LEU A C 1
ATOM 1524 O O . LEU A 1 187 ? 0.139 6.252 12.403 1.00 97.94 187 LEU A O 1
ATOM 1528 N N . ALA A 1 188 ? 1.714 4.838 11.620 1.00 96.94 188 ALA A N 1
ATOM 1529 C CA . ALA A 1 188 ? 2.878 5.429 12.287 1.00 96.94 188 ALA A CA 1
ATOM 1530 C C . ALA A 1 188 ? 2.993 6.956 12.109 1.00 96.94 188 ALA A C 1
ATOM 1532 O O . ALA A 1 188 ? 3.362 7.678 13.037 1.00 96.94 188 ALA A O 1
ATOM 1533 N N . ALA A 1 189 ? 2.651 7.461 10.923 1.00 96.88 189 ALA A N 1
ATOM 1534 C CA . ALA A 1 189 ? 2.798 8.872 10.594 1.00 96.88 189 ALA A CA 1
ATOM 1535 C C . ALA A 1 189 ? 1.613 9.760 10.994 1.00 96.88 189 ALA A C 1
ATOM 1537 O O . ALA A 1 189 ? 1.752 10.981 10.978 1.00 96.88 189 ALA A O 1
ATOM 1538 N N . CYS A 1 190 ? 0.434 9.211 11.309 1.00 97.00 190 CYS A N 1
ATOM 1539 C CA . CYS A 1 190 ? -0.755 10.029 11.549 1.00 97.00 190 CYS A CA 1
ATOM 1540 C C . CYS A 1 190 ? -0.669 10.764 12.904 1.00 97.00 190 CYS A C 1
ATOM 1542 O O . CYS A 1 190 ? -0.856 10.131 13.945 1.00 97.00 190 CYS A O 1
ATOM 1544 N N . PRO A 1 191 ? -0.504 12.103 12.943 1.00 94.62 191 PRO A N 1
ATOM 1545 C CA . PRO A 1 191 ? -0.348 12.822 14.211 1.00 94.62 191 PRO A CA 1
ATOM 1546 C C . PRO A 1 191 ? -1.630 12.813 15.055 1.00 94.62 191 PRO A C 1
ATOM 1548 O O . PRO A 1 191 ? -1.578 12.972 16.269 1.00 94.62 191 PRO A O 1
ATOM 1551 N N . ARG A 1 192 ? -2.792 12.603 14.419 1.00 94.94 192 ARG A N 1
ATOM 1552 C CA . ARG A 1 192 ? -4.102 12.597 15.082 1.00 94.94 192 ARG A CA 1
ATOM 1553 C C . ARG A 1 192 ? -4.578 11.206 15.497 1.00 94.94 192 ARG A C 1
ATOM 1555 O O . ARG A 1 192 ? -5.668 11.092 16.060 1.00 94.94 192 ARG A O 1
ATOM 1562 N N . GLN A 1 193 ? -3.792 10.166 15.203 1.00 96.19 193 GLN A N 1
ATOM 1563 C CA . GLN A 1 193 ? -4.162 8.769 15.458 1.00 96.19 193 GLN A CA 1
ATOM 1564 C C . GLN A 1 193 ? -5.540 8.418 14.856 1.00 96.19 193 GLN A C 1
ATOM 1566 O O . GLN A 1 193 ? -6.330 7.699 15.454 1.00 96.19 193 GLN A O 1
ATOM 1571 N N . ALA A 1 194 ? -5.857 8.980 13.683 1.00 98.25 194 ALA A N 1
ATOM 1572 C CA . ALA A 1 194 ? -7.102 8.696 12.962 1.00 98.25 194 ALA A CA 1
ATOM 1573 C C . ALA A 1 194 ? -7.032 7.375 12.177 1.00 98.25 194 ALA A C 1
ATOM 1575 O O . ALA A 1 194 ? -8.035 6.908 11.653 1.00 98.25 194 ALA A O 1
ATOM 1576 N N . ILE A 1 195 ? -5.843 6.789 12.050 1.00 98.50 195 ILE A N 1
ATOM 1577 C CA . ILE A 1 195 ? -5.627 5.519 11.363 1.00 98.50 195 ILE A CA 1
ATOM 1578 C C . ILE A 1 195 ? -5.482 4.439 12.422 1.00 98.50 195 ILE A C 1
ATOM 1580 O O . ILE A 1 195 ? -4.745 4.626 13.387 1.00 98.50 195 ILE A O 1
ATOM 1584 N N . TYR A 1 196 ? -6.172 3.324 12.225 1.00 98.31 196 TYR A N 1
ATOM 1585 C CA . TYR A 1 196 ? -6.142 2.180 13.127 1.00 98.31 196 TYR A CA 1
ATOM 1586 C C . TYR A 1 196 ? -6.112 0.883 12.325 1.00 98.31 196 TYR A C 1
ATOM 1588 O O . TYR A 1 196 ? -6.477 0.855 11.146 1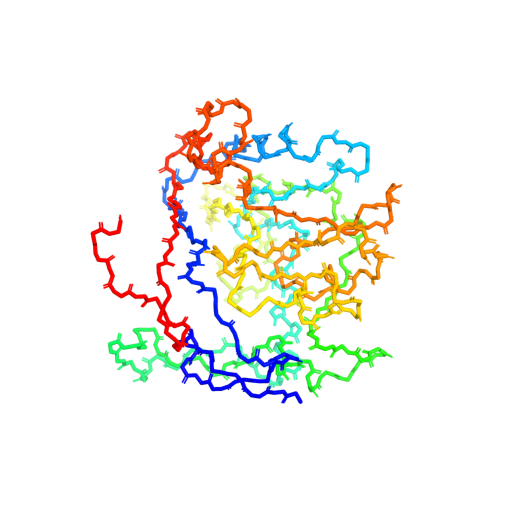.00 98.31 196 TYR A O 1
ATOM 1596 N N . LYS A 1 197 ? -5.646 -0.189 12.960 1.00 98.44 197 LYS A N 1
ATOM 1597 C CA . LYS A 1 197 ? -5.673 -1.549 12.426 1.00 98.44 197 LYS A CA 1
ATOM 1598 C C . LYS A 1 197 ? -6.682 -2.341 13.245 1.00 98.44 197 LYS A C 1
ATOM 1600 O O . LYS A 1 197 ? -6.593 -2.342 14.468 1.00 98.44 197 LYS A O 1
ATOM 1605 N N . ARG A 1 198 ? -7.667 -2.933 12.577 1.00 98.31 198 ARG A N 1
ATOM 1606 C CA . ARG A 1 198 ? -8.738 -3.687 13.232 1.00 98.31 198 ARG A CA 1
ATOM 1607 C C . ARG A 1 198 ? -8.185 -4.939 13.925 1.00 98.31 198 ARG A C 1
ATOM 1609 O O . ARG A 1 198 ? -7.402 -5.652 13.290 1.00 98.31 198 ARG A O 1
ATOM 1616 N N . PRO A 1 199 ? -8.547 -5.203 15.192 1.00 97.19 199 PRO A N 1
ATOM 1617 C CA . PRO A 1 199 ? -8.050 -6.364 15.926 1.00 97.19 199 PRO A CA 1
ATOM 1618 C C . PRO A 1 199 ? -8.582 -7.697 15.387 1.00 97.19 199 PRO A C 1
ATOM 1620 O O . PRO A 1 199 ? -7.910 -8.708 15.522 1.00 97.19 199 PRO A O 1
ATOM 1623 N N . GLU A 1 200 ? -9.753 -7.728 14.761 1.00 96.69 200 GLU A N 1
ATOM 1624 C CA . GLU A 1 200 ? -10.406 -8.957 14.305 1.00 96.69 200 G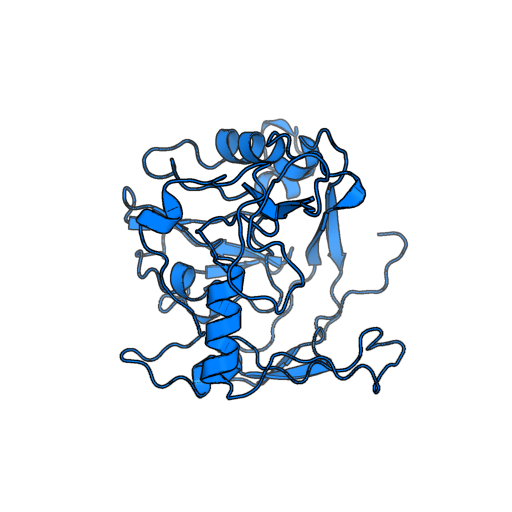LU A CA 1
ATOM 1625 C C . GLU A 1 200 ? -9.832 -9.516 12.992 1.00 96.69 200 GLU A C 1
ATOM 1627 O O . GLU A 1 200 ? -9.764 -10.733 12.828 1.00 96.69 200 GLU A O 1
ATOM 1632 N N . ASP A 1 201 ? -9.398 -8.652 12.070 1.00 97.12 201 ASP A N 1
ATOM 1633 C CA . ASP A 1 201 ? -9.017 -9.041 10.703 1.00 97.12 201 ASP A CA 1
ATOM 1634 C C . ASP A 1 201 ? -7.791 -8.308 10.138 1.00 97.12 201 ASP A C 1
ATOM 1636 O O . ASP A 1 201 ? -7.401 -8.520 8.987 1.00 97.12 201 ASP A O 1
ATOM 1640 N N . GLY A 1 202 ? -7.163 -7.423 10.912 1.00 97.75 202 GLY A N 1
ATOM 1641 C CA . GLY A 1 202 ? -5.951 -6.730 10.492 1.00 97.75 202 GLY A CA 1
ATOM 1642 C C . GLY A 1 202 ? -6.163 -5.705 9.376 1.00 97.75 202 GLY A C 1
ATOM 1643 O O . GLY A 1 202 ? -5.176 -5.135 8.883 1.00 97.75 202 GLY A O 1
ATOM 1644 N N . ILE A 1 203 ? -7.407 -5.413 8.985 1.00 98.69 203 ILE A N 1
ATOM 1645 C CA . ILE A 1 203 ? -7.709 -4.374 8.004 1.00 98.69 203 ILE A CA 1
ATOM 1646 C C . ILE A 1 203 ? -7.389 -3.018 8.636 1.00 98.69 203 ILE A C 1
ATOM 1648 O O . ILE A 1 203 ? -8.027 -2.542 9.573 1.00 98.69 203 ILE A O 1
ATOM 1652 N N . VAL A 1 204 ? -6.365 -2.358 8.101 1.00 98.81 204 VAL A N 1
ATOM 1653 C CA . VAL A 1 204 ? -6.078 -0.951 8.414 1.00 98.81 204 VAL A CA 1
ATOM 1654 C C . VAL A 1 204 ? -7.209 -0.084 7.864 1.00 98.81 204 VAL A C 1
ATOM 1656 O O . VAL A 1 204 ? -7.587 -0.300 6.715 1.00 98.81 204 VAL A O 1
ATOM 1659 N N . LEU A 1 205 ? -7.698 0.918 8.601 1.00 98.81 205 LEU A N 1
ATOM 1660 C CA . LEU A 1 205 ? -8.753 1.878 8.225 1.00 98.81 205 LEU A CA 1
ATOM 1661 C C . LEU A 1 205 ? -8.374 3.318 8.615 1.00 98.81 205 LEU A C 1
ATOM 1663 O O . LEU A 1 205 ? -7.468 3.533 9.414 1.00 98.81 205 LEU A O 1
ATOM 1667 N N . ILE A 1 206 ? -9.038 4.305 8.001 1.00 98.69 206 ILE A N 1
ATOM 1668 C CA . ILE A 1 206 ? -8.933 5.724 8.379 1.00 98.69 206 ILE A CA 1
ATOM 1669 C C . ILE A 1 206 ? -10.301 6.165 8.897 1.00 98.69 206 ILE A C 1
ATOM 1671 O O . ILE A 1 206 ? -11.265 6.184 8.131 1.00 98.69 206 ILE A O 1
ATOM 1675 N N . ASP A 1 207 ? -10.366 6.544 10.168 1.00 98.50 207 ASP A N 1
ATOM 1676 C CA . ASP A 1 207 ? -11.532 7.167 10.784 1.00 98.50 207 ASP A CA 1
ATOM 1677 C C . ASP A 1 207 ? -11.776 8.545 10.151 1.00 98.50 207 ASP A C 1
ATOM 1679 O O . ASP A 1 207 ? -11.014 9.499 10.349 1.00 98.50 207 ASP A O 1
ATOM 1683 N N . GLN A 1 208 ? -12.854 8.640 9.372 1.00 98.12 208 GLN A N 1
ATOM 1684 C CA . GLN A 1 208 ? -13.227 9.855 8.652 1.00 98.12 208 GLN A CA 1
ATOM 1685 C C . GLN A 1 208 ? -13.673 10.985 9.593 1.00 98.12 208 GLN A C 1
ATOM 1687 O O . GLN A 1 208 ? -13.494 12.153 9.255 1.00 98.12 208 GLN A O 1
ATOM 1692 N N . GLN A 1 209 ? -14.180 10.671 10.790 1.00 97.75 209 GLN A N 1
ATOM 1693 C CA . GLN A 1 209 ? -14.605 11.670 11.777 1.00 97.75 209 GLN A CA 1
ATOM 1694 C C . GLN A 1 209 ? -13.414 12.285 12.514 1.00 97.75 209 GLN A C 1
ATOM 1696 O O . GLN A 1 209 ? -13.443 13.471 12.861 1.00 97.75 209 GLN A O 1
ATOM 1701 N N . ARG A 1 210 ? -12.340 11.514 12.724 1.00 98.00 210 ARG A N 1
ATOM 1702 C CA . ARG A 1 210 ? -11.093 11.993 13.352 1.00 98.00 210 ARG A CA 1
ATOM 1703 C C . ARG A 1 210 ? -10.106 12.609 12.366 1.00 98.00 210 ARG A C 1
ATOM 1705 O O . ARG A 1 210 ? -9.266 13.417 12.771 1.00 98.00 210 ARG A O 1
ATOM 1712 N N . CYS A 1 211 ? -10.165 12.230 11.092 1.00 98.25 211 CYS A N 1
ATOM 1713 C CA . CYS A 1 211 ? -9.253 12.733 10.072 1.00 98.25 211 CYS A CA 1
ATOM 1714 C C . CYS A 1 211 ? -9.455 14.239 9.831 1.00 98.25 211 CYS A C 1
ATOM 1716 O O . CYS A 1 211 ? -10.573 14.744 9.794 1.00 98.25 211 CYS A O 1
ATOM 1718 N N . ARG A 1 212 ? -8.350 14.974 9.680 1.00 97.31 212 ARG A N 1
ATOM 1719 C CA . ARG A 1 212 ? -8.335 16.423 9.387 1.00 97.31 212 ARG A CA 1
ATOM 1720 C C . ARG A 1 212 ? -7.426 16.780 8.212 1.00 97.31 212 ARG A C 1
ATOM 1722 O O . ARG A 1 212 ? -7.029 17.925 8.061 1.00 97.31 212 ARG A O 1
ATOM 1729 N N . GLY A 1 213 ? -7.042 15.783 7.413 1.00 96.62 213 GLY A N 1
ATOM 1730 C CA . GLY A 1 213 ? -6.335 16.051 6.164 1.00 96.62 213 GLY A CA 1
ATOM 1731 C C . GLY A 1 213 ? -4.887 16.522 6.311 1.00 96.62 213 GLY A C 1
ATOM 1732 O O . GLY A 1 213 ? -4.380 17.152 5.397 1.00 96.62 213 GLY A O 1
ATOM 1733 N N . TYR A 1 214 ? -4.180 16.185 7.399 1.00 96.12 214 TYR A N 1
ATOM 1734 C CA . TYR A 1 214 ? -2.753 16.531 7.568 1.00 96.12 214 TYR A CA 1
ATOM 1735 C C . TYR A 1 214 ? -1.817 15.910 6.519 1.00 96.12 214 TYR A C 1
ATOM 1737 O O . TYR A 1 214 ? -0.636 16.232 6.489 1.00 96.12 214 TYR A O 1
ATOM 1745 N N . ARG A 1 215 ? -2.306 14.960 5.709 1.00 97.06 215 ARG A N 1
ATOM 1746 C CA . ARG A 1 215 ? -1.579 14.295 4.611 1.00 97.06 215 ARG A CA 1
ATOM 1747 C C . ARG A 1 215 ? -0.296 13.542 4.991 1.00 97.06 215 ARG A C 1
ATOM 1749 O O . ARG A 1 215 ? 0.223 12.832 4.141 1.00 97.06 215 ARG A O 1
ATOM 1756 N N . LYS A 1 216 ? 0.133 13.531 6.259 1.00 97.12 216 LYS A N 1
ATOM 1757 C CA . LYS A 1 216 ? 1.260 12.703 6.737 1.00 97.12 216 LYS A CA 1
ATOM 1758 C C . LYS A 1 216 ? 1.103 11.210 6.414 1.00 97.12 216 LYS A C 1
ATOM 1760 O O . LYS A 1 216 ? 2.076 10.529 6.134 1.00 97.12 216 LYS A O 1
ATOM 1765 N N . CYS A 1 217 ? -0.127 10.694 6.355 1.00 97.81 217 CYS A N 1
ATOM 1766 C CA . CYS A 1 217 ? -0.376 9.320 5.905 1.00 97.81 217 CYS A CA 1
ATOM 1767 C C . CYS A 1 217 ? -0.162 9.103 4.392 1.00 97.81 217 CYS A C 1
ATOM 1769 O O . CYS A 1 217 ? 0.244 8.011 3.994 1.00 97.81 217 CYS A O 1
ATOM 1771 N N . VAL A 1 218 ? -0.424 10.125 3.570 1.00 98.06 218 VAL A N 1
ATOM 1772 C CA . VAL A 1 218 ? -0.165 10.138 2.119 1.00 98.06 218 VAL A CA 1
ATOM 1773 C C . VAL A 1 218 ? 1.343 10.197 1.869 1.00 98.06 218 VAL A C 1
ATOM 1775 O O . VAL A 1 218 ? 1.856 9.443 1.047 1.00 98.06 218 VAL A O 1
ATOM 1778 N N . GLU A 1 219 ? 2.046 11.030 2.640 1.00 97.31 219 GLU A N 1
ATOM 1779 C CA . GLU A 1 219 ? 3.507 11.165 2.627 1.00 97.31 219 GLU A CA 1
ATOM 1780 C C . GLU A 1 219 ? 4.197 9.839 2.975 1.00 97.31 219 GLU A C 1
ATOM 1782 O O . GLU A 1 219 ? 4.975 9.295 2.189 1.00 97.31 219 GLU A O 1
ATOM 1787 N N . ALA A 1 220 ? 3.838 9.274 4.126 1.00 97.12 220 ALA A N 1
ATOM 1788 C CA . ALA A 1 220 ? 4.525 8.146 4.744 1.00 97.12 220 ALA A CA 1
ATOM 1789 C C . ALA A 1 220 ? 4.214 6.774 4.142 1.00 97.12 220 ALA A C 1
ATOM 1791 O O . ALA A 1 220 ? 4.952 5.821 4.372 1.00 97.12 220 ALA A O 1
ATOM 1792 N N . CYS A 1 221 ? 3.093 6.605 3.432 1.00 98.19 221 CYS A N 1
ATOM 1793 C CA . CYS A 1 221 ? 2.792 5.312 2.826 1.00 98.19 221 CYS A CA 1
ATOM 1794 C C . CYS A 1 221 ? 3.799 5.051 1.693 1.00 98.19 221 CYS A C 1
ATOM 1796 O O . CYS A 1 221 ? 3.747 5.767 0.687 1.00 98.19 221 CYS A O 1
ATOM 1798 N N . PRO A 1 222 ? 4.674 4.029 1.782 1.00 97.25 222 PRO A N 1
ATOM 1799 C CA . PRO A 1 222 ? 5.648 3.777 0.721 1.00 97.25 222 PRO A CA 1
ATOM 1800 C C . PRO A 1 222 ? 4.941 3.404 -0.586 1.00 97.25 222 PRO A C 1
ATOM 1802 O O . PRO A 1 222 ? 5.373 3.813 -1.646 1.00 97.25 222 PRO A O 1
ATOM 1805 N N . TYR A 1 223 ? 3.777 2.751 -0.505 1.00 98.06 223 TYR A N 1
ATOM 1806 C CA . TYR A 1 223 ? 2.949 2.365 -1.654 1.00 98.06 223 TYR A CA 1
ATOM 1807 C C . TYR A 1 223 ? 2.008 3.464 -2.166 1.00 98.06 223 TYR A C 1
ATOM 1809 O O . TYR A 1 223 ? 1.262 3.225 -3.119 1.00 98.06 223 TYR A O 1
ATOM 1817 N N . LYS A 1 224 ? 1.966 4.621 -1.487 1.00 98.12 224 LYS A N 1
ATOM 1818 C CA . LYS A 1 224 ? 1.076 5.758 -1.789 1.00 98.12 224 LYS A CA 1
ATOM 1819 C C . LYS A 1 224 ? -0.405 5.377 -1.912 1.00 98.12 224 LYS A C 1
ATOM 1821 O O . LYS A 1 224 ? -1.149 5.911 -2.723 1.00 98.12 224 LYS A O 1
ATOM 1826 N N . LYS A 1 225 ? -0.860 4.441 -1.072 1.00 98.44 225 LYS A N 1
ATOM 1827 C CA . LYS A 1 225 ? -2.254 3.961 -1.069 1.00 98.44 225 LYS A CA 1
ATOM 1828 C C . LYS A 1 225 ? -3.189 4.726 -0.139 1.00 98.44 225 LYS A C 1
ATOM 1830 O O . LYS A 1 225 ? -4.393 4.517 -0.223 1.00 98.44 225 LYS A O 1
ATOM 1835 N N . ALA A 1 226 ? -2.661 5.605 0.713 1.00 98.06 226 ALA A N 1
ATOM 1836 C CA . ALA A 1 226 ? -3.449 6.651 1.355 1.00 98.06 226 ALA A CA 1
ATOM 1837 C C . ALA A 1 226 ? -3.488 7.878 0.442 1.00 98.06 226 ALA A C 1
ATOM 1839 O O . ALA A 1 226 ? -2.443 8.325 -0.019 1.00 98.06 226 ALA A O 1
ATOM 1840 N N . MET A 1 227 ? -4.680 8.406 0.185 1.00 98.12 227 MET A N 1
ATOM 1841 C CA . MET A 1 227 ? -4.928 9.465 -0.794 1.00 98.12 227 MET A CA 1
ATOM 1842 C C . MET A 1 227 ? -5.742 10.584 -0.139 1.00 98.12 227 MET A C 1
ATOM 1844 O O . MET A 1 227 ? -6.560 10.326 0.740 1.00 98.12 227 MET A O 1
ATOM 1848 N N . TYR A 1 228 ? -5.513 11.838 -0.518 1.00 98.06 228 TYR A N 1
ATOM 1849 C CA . TYR A 1 228 ? -6.180 12.992 0.093 1.00 98.06 228 TYR A CA 1
ATOM 1850 C C . TYR A 1 228 ? -7.353 13.471 -0.752 1.00 98.06 228 TYR A C 1
ATOM 1852 O O . TYR A 1 228 ? -7.142 13.920 -1.864 1.00 98.06 228 TYR A O 1
ATOM 1860 N N . ARG A 1 229 ? -8.573 13.449 -0.225 1.00 97.31 229 ARG A N 1
ATOM 1861 C CA . ARG A 1 229 ? -9.742 13.976 -0.925 1.00 97.31 229 ARG A CA 1
ATOM 1862 C C . ARG A 1 229 ? -9.910 15.460 -0.616 1.00 97.31 229 ARG A C 1
ATOM 1864 O O . ARG A 1 229 ? -10.302 15.842 0.486 1.00 97.31 229 ARG A O 1
ATOM 1871 N N . SER A 1 230 ? -9.641 16.309 -1.603 1.00 93.50 230 SER A N 1
ATOM 1872 C CA . SER A 1 230 ? -9.694 17.770 -1.451 1.00 93.50 230 SER A CA 1
ATOM 1873 C C . SER A 1 230 ? -11.097 18.294 -1.126 1.00 93.50 230 SER A C 1
ATOM 1875 O O . SER A 1 230 ? -11.231 19.238 -0.350 1.00 93.50 230 SER A O 1
ATOM 1877 N N . SER A 1 231 ? -12.144 17.655 -1.658 1.00 96.75 231 SER A N 1
ATOM 1878 C CA . SER A 1 231 ? -13.536 18.079 -1.467 1.00 96.75 231 SER A CA 1
ATOM 1879 C C . SER A 1 231 ? -14.033 17.929 -0.026 1.00 96.75 231 SER A C 1
ATOM 1881 O O . SER A 1 231 ? -14.821 18.749 0.429 1.00 96.75 231 SER A O 1
ATOM 1883 N N . THR A 1 232 ? -13.580 16.899 0.691 1.00 97.31 232 THR A N 1
ATOM 1884 C CA . THR A 1 232 ? -13.951 16.624 2.092 1.00 97.31 232 THR A CA 1
ATOM 1885 C C . THR A 1 232 ? -12.835 16.976 3.076 1.00 97.31 232 THR A C 1
ATOM 1887 O O . THR A 1 232 ? -13.044 16.921 4.284 1.00 97.31 232 THR A O 1
ATOM 1890 N N . ARG A 1 233 ? -11.652 17.354 2.572 1.00 97.38 233 ARG A N 1
ATOM 1891 C CA . ARG A 1 233 ? -10.447 17.692 3.348 1.00 97.38 233 ARG A CA 1
ATOM 1892 C C . ARG A 1 233 ? -10.007 16.586 4.312 1.00 97.38 233 ARG A C 1
ATOM 1894 O O . ARG A 1 233 ? -9.416 16.847 5.361 1.00 97.38 233 ARG A O 1
ATOM 1901 N N . VAL A 1 234 ? -10.253 15.335 3.937 1.00 98.06 234 VAL A N 1
ATOM 1902 C CA . VAL A 1 234 ? -9.816 14.144 4.673 1.00 98.06 234 VAL A CA 1
ATOM 1903 C C . VAL A 1 234 ? -9.078 13.192 3.744 1.00 98.06 234 VAL A C 1
ATOM 1905 O O . VAL A 1 234 ? -9.169 13.276 2.523 1.00 98.06 234 VAL A O 1
ATOM 1908 N N . SER A 1 235 ? -8.288 12.297 4.326 1.00 98.50 235 SER A N 1
ATOM 1909 C CA . SER A 1 235 ? -7.636 11.226 3.579 1.00 98.50 235 SER A CA 1
ATOM 1910 C C . SER A 1 235 ? -8.480 9.959 3.602 1.00 98.50 235 SER A C 1
ATOM 1912 O O . SER A 1 235 ? -9.024 9.579 4.640 1.00 98.50 235 SER A O 1
ATOM 1914 N N . GLU A 1 236 ? -8.523 9.275 2.467 1.00 98.69 236 GLU A N 1
ATOM 1915 C CA . GLU A 1 236 ? -9.194 7.994 2.294 1.00 98.69 236 GLU A CA 1
ATOM 1916 C C . GLU A 1 236 ? -8.232 6.991 1.656 1.00 98.69 236 GLU A C 1
ATOM 1918 O O . GLU A 1 236 ? -7.178 7.344 1.118 1.00 98.69 236 GLU A O 1
ATOM 1923 N N . LYS A 1 237 ? -8.570 5.710 1.746 1.00 98.62 237 LYS A N 1
ATOM 1924 C CA . LYS A 1 237 ? -7.771 4.624 1.182 1.00 98.62 237 LYS A CA 1
ATOM 1925 C C . LYS A 1 237 ? -8.634 3.368 1.075 1.00 98.62 237 LYS A C 1
ATOM 1927 O O . LYS A 1 237 ? -9.672 3.290 1.727 1.00 98.62 237 LYS A O 1
ATOM 1932 N N . CYS A 1 238 ? -8.119 2.343 0.395 1.00 98.69 238 CYS A N 1
ATOM 1933 C CA . CYS A 1 238 ? -8.713 1.003 0.381 1.00 98.69 238 CYS A CA 1
ATOM 1934 C C . CYS A 1 238 ? -9.157 0.547 1.783 1.00 98.69 238 CYS A C 1
ATOM 1936 O O . CYS A 1 238 ? -8.379 0.569 2.747 1.00 98.69 238 CYS A O 1
ATOM 1938 N N . ILE A 1 239 ? -10.412 0.115 1.876 1.00 98.62 239 ILE A N 1
ATOM 1939 C CA . ILE A 1 239 ? -11.034 -0.371 3.113 1.00 98.62 239 ILE A CA 1
ATOM 1940 C C . ILE A 1 239 ? -11.036 -1.902 3.213 1.00 98.62 239 ILE A C 1
ATOM 1942 O O . ILE A 1 239 ? -11.760 -2.456 4.029 1.00 98.62 239 ILE A O 1
ATOM 1946 N N . GLY A 1 240 ? -10.305 -2.592 2.329 1.00 97.94 240 GLY A N 1
ATOM 1947 C CA . GLY A 1 240 ? -10.312 -4.056 2.250 1.00 97.94 240 GLY A CA 1
ATOM 1948 C C . GLY A 1 240 ? -11.697 -4.642 1.965 1.00 97.94 240 GLY A C 1
ATOM 1949 O O . GLY A 1 240 ? -11.941 -5.781 2.313 1.00 97.94 240 GLY A O 1
ATOM 1950 N N . CYS A 1 241 ? -12.628 -3.858 1.401 1.00 98.19 241 CYS A N 1
ATOM 1951 C CA . CYS A 1 241 ? -14.062 -4.177 1.346 1.00 98.19 241 CYS A CA 1
ATOM 1952 C C . CYS A 1 241 ? -14.585 -4.827 2.644 1.00 98.19 241 CYS A C 1
ATOM 1954 O O . CYS A 1 241 ? -15.333 -5.798 2.555 1.00 98.19 241 CYS A O 1
ATOM 1956 N N . TYR A 1 242 ? -14.210 -4.314 3.827 1.00 97.94 242 TYR A N 1
ATOM 1957 C CA . TYR A 1 242 ? -14.605 -4.929 5.101 1.00 97.94 242 TYR A CA 1
ATOM 1958 C C . TYR A 1 242 ? -16.112 -5.248 5.209 1.00 97.94 242 TYR A C 1
ATOM 1960 O O . TYR A 1 242 ? -16.417 -6.323 5.719 1.00 97.94 242 TYR A O 1
ATOM 1968 N N . PRO A 1 243 ? -17.067 -4.452 4.660 1.00 97.69 243 PRO A N 1
ATOM 1969 C CA . PRO A 1 243 ? -18.477 -4.836 4.718 1.00 97.69 243 PRO A CA 1
ATOM 1970 C C . PRO A 1 243 ? -18.760 -6.153 3.986 1.00 97.69 243 PRO A C 1
ATOM 1972 O O . PRO A 1 243 ? -19.563 -6.949 4.452 1.00 97.69 243 PRO A O 1
ATOM 1975 N N . ARG A 1 244 ? -18.070 -6.429 2.870 1.00 96.94 244 ARG A N 1
ATOM 1976 C CA . ARG A 1 244 ? -18.199 -7.699 2.134 1.00 96.94 244 ARG A CA 1
ATOM 1977 C C . ARG A 1 244 ? -17.597 -8.863 2.894 1.00 96.94 244 ARG A C 1
ATOM 1979 O O . ARG A 1 244 ? -18.231 -9.908 2.979 1.00 96.94 244 ARG A O 1
ATOM 1986 N N . ILE A 1 245 ? -16.409 -8.665 3.462 1.00 96.44 245 ILE A N 1
ATOM 1987 C CA . ILE A 1 245 ? -15.725 -9.696 4.252 1.00 96.44 245 ILE A CA 1
ATOM 1988 C C . ILE A 1 245 ? -16.568 -10.080 5.474 1.00 96.44 245 ILE A C 1
ATOM 1990 O O . ILE A 1 245 ? -16.639 -11.248 5.827 1.00 96.44 245 ILE A O 1
ATOM 1994 N N . GLU A 1 246 ? -17.268 -9.121 6.077 1.00 95.94 246 GLU A N 1
ATOM 1995 C CA . GLU A 1 246 ? -18.170 -9.359 7.210 1.00 95.94 246 GLU A CA 1
ATOM 1996 C C . GLU A 1 246 ? -19.551 -9.908 6.816 1.00 95.94 246 GLU A C 1
ATOM 1998 O O . GLU A 1 246 ? -20.356 -10.201 7.695 1.00 95.94 246 GLU A O 1
ATOM 2003 N N . GLY A 1 247 ? -19.869 -9.993 5.521 1.00 95.69 247 GLY A N 1
ATOM 2004 C CA . GLY A 1 247 ? -21.216 -10.330 5.049 1.00 95.69 247 GLY A CA 1
ATOM 2005 C C . GLY A 1 247 ? -22.273 -9.255 5.322 1.00 95.69 247 GLY A C 1
ATOM 2006 O O . GLY A 1 247 ? -23.464 -9.539 5.297 1.00 95.69 247 GLY A O 1
ATOM 2007 N N . LYS A 1 248 ? -21.848 -8.015 5.577 1.00 95.62 248 LYS A N 1
ATOM 2008 C CA . LYS A 1 248 ? -22.712 -6.840 5.775 1.00 95.62 248 LYS A CA 1
ATOM 2009 C C . LYS A 1 248 ? -22.943 -6.024 4.502 1.00 95.62 248 LYS A C 1
ATOM 2011 O O . LYS A 1 248 ? -23.660 -5.028 4.547 1.00 95.62 248 LYS A O 1
ATOM 2016 N N . ASP A 1 249 ? -22.318 -6.388 3.384 1.00 93.31 249 ASP A N 1
ATOM 2017 C CA . ASP A 1 249 ? -22.665 -5.808 2.085 1.00 93.31 249 ASP A CA 1
ATOM 2018 C C . ASP A 1 249 ? -24.095 -6.265 1.717 1.00 93.31 249 ASP A C 1
ATOM 2020 O O . ASP A 1 249 ? -24.354 -7.471 1.710 1.00 93.31 249 ASP A O 1
ATOM 2024 N N . PRO A 1 250 ? -25.028 -5.335 1.429 1.00 90.06 250 PRO A N 1
ATOM 2025 C CA . PRO A 1 250 ? -26.422 -5.664 1.120 1.00 90.06 250 PRO A CA 1
ATOM 2026 C C . PRO A 1 250 ? -26.588 -6.702 0.003 1.00 90.06 250 PRO A C 1
ATOM 2028 O O . PRO A 1 250 ? -27.514 -7.509 0.043 1.00 90.06 250 PRO A O 1
ATOM 2031 N N . GLU A 1 251 ? -25.661 -6.730 -0.956 1.00 88.31 251 GLU A N 1
ATOM 2032 C CA . GLU A 1 251 ? -25.704 -7.627 -2.115 1.00 88.31 251 GLU A CA 1
ATOM 2033 C C . GLU A 1 251 ? -25.336 -9.077 -1.775 1.00 88.31 251 GLU A C 1
ATOM 2035 O O . GLU A 1 251 ? -25.487 -9.967 -2.610 1.00 88.31 251 GLU A O 1
ATOM 2040 N N . THR A 1 252 ? -24.795 -9.342 -0.582 1.00 89.38 252 THR A N 1
ATOM 2041 C CA . THR A 1 252 ? -24.307 -10.681 -0.219 1.00 89.38 252 THR A CA 1
ATOM 2042 C C . THR A 1 252 ? -25.326 -11.505 0.560 1.00 89.38 252 THR A C 1
ATOM 2044 O O . THR A 1 252 ? -25.086 -12.686 0.820 1.00 89.38 252 THR A O 1
ATOM 2047 N N . GLY A 1 253 ? -26.459 -10.909 0.950 1.00 91.06 253 GLY A N 1
ATOM 2048 C CA . GLY A 1 253 ? -27.508 -11.600 1.704 1.00 91.06 253 GLY A CA 1
ATOM 2049 C C . GLY A 1 253 ? -27.013 -12.171 3.038 1.00 91.06 253 GLY A C 1
ATOM 2050 O O . GLY A 1 253 ? -27.382 -13.286 3.402 1.00 91.06 253 GLY A O 1
ATOM 2051 N N . GLY A 1 254 ? -26.126 -11.453 3.735 1.00 94.00 254 GLY A N 1
ATOM 2052 C CA . GLY A 1 254 ? -25.561 -11.886 5.019 1.00 94.00 254 GLY A CA 1
ATOM 2053 C C . GLY A 1 254 ? -24.327 -12.784 4.905 1.00 94.00 254 GLY A C 1
ATOM 2054 O O . GLY A 1 254 ? -23.736 -13.149 5.920 1.00 94.00 254 GLY A O 1
ATOM 2055 N N . ARG A 1 255 ? -23.922 -13.172 3.690 1.00 94.56 255 ARG A N 1
ATOM 2056 C CA . ARG A 1 255 ? -22.796 -14.092 3.483 1.00 94.56 255 ARG A CA 1
ATOM 2057 C C . ARG A 1 255 ? -21.477 -13.326 3.372 1.00 94.56 255 ARG A C 1
ATOM 2059 O O . ARG A 1 255 ? -21.408 -12.393 2.568 1.00 94.56 255 ARG A O 1
ATOM 2066 N N . PRO A 1 256 ? -20.425 -13.711 4.116 1.00 94.75 256 PRO A N 1
ATOM 2067 C CA . PRO A 1 256 ? -19.064 -13.260 3.850 1.00 94.75 256 PRO A CA 1
ATOM 2068 C C . PRO A 1 256 ? -18.676 -13.516 2.393 1.00 94.75 256 PRO A C 1
ATOM 2070 O O . PRO A 1 256 ? -18.900 -14.606 1.869 1.00 94.75 256 PRO A O 1
ATOM 2073 N N . MET A 1 257 ? -18.108 -12.509 1.737 1.00 94.94 257 MET A N 1
ATOM 2074 C CA . MET A 1 257 ? -17.662 -12.594 0.348 1.00 94.94 257 MET A CA 1
ATOM 2075 C C . MET A 1 257 ? -16.297 -11.951 0.157 1.00 94.94 257 MET A C 1
ATOM 2077 O O . MET A 1 257 ? -15.843 -11.115 0.946 1.00 94.94 257 MET A O 1
ATOM 2081 N N . GLU A 1 258 ? -15.666 -12.284 -0.961 1.00 95.38 258 GLU A N 1
ATOM 2082 C CA . GLU A 1 258 ? -14.427 -11.660 -1.371 1.00 95.38 258 GLU A CA 1
ATOM 2083 C C . GLU A 1 258 ? -14.607 -10.166 -1.653 1.00 95.38 258 GLU A C 1
ATOM 2085 O O . GLU A 1 258 ? -15.690 -9.653 -1.982 1.00 95.38 258 GLU A O 1
ATOM 2090 N N . THR A 1 259 ? -13.496 -9.438 -1.560 1.00 97.38 259 THR A N 1
ATOM 2091 C CA . THR A 1 259 ? -13.458 -8.039 -1.965 1.00 97.38 259 THR A CA 1
ATOM 2092 C C . THR A 1 259 ? -13.796 -7.914 -3.454 1.00 97.38 259 THR A C 1
ATOM 2094 O O . THR A 1 259 ? -13.487 -8.795 -4.260 1.00 97.38 259 THR A O 1
ATOM 2097 N N . ARG A 1 260 ? -14.423 -6.796 -3.849 1.00 96.50 260 ARG A N 1
ATOM 2098 C CA . ARG A 1 260 ? -14.907 -6.594 -5.231 1.00 96.50 260 ARG A CA 1
ATOM 2099 C C . ARG A 1 260 ? -13.809 -6.782 -6.280 1.00 96.50 260 ARG A C 1
ATOM 2101 O O . ARG A 1 260 ? -14.076 -7.322 -7.346 1.00 96.50 260 ARG A O 1
ATOM 2108 N N . CYS A 1 261 ? -12.579 -6.360 -5.983 1.00 97.50 261 CYS A N 1
ATOM 2109 C CA . CYS A 1 261 ? -11.467 -6.491 -6.921 1.00 97.50 261 CYS A CA 1
ATOM 2110 C C . CYS A 1 261 ? -10.978 -7.937 -7.087 1.00 97.50 261 CYS A C 1
ATOM 2112 O O . CYS A 1 261 ? -10.458 -8.240 -8.160 1.00 97.50 261 CYS A O 1
ATOM 2114 N N . MET A 1 262 ? -11.155 -8.817 -6.090 1.00 97.31 262 MET A N 1
ATOM 2115 C CA . MET A 1 262 ? -10.884 -10.250 -6.256 1.00 97.31 262 MET A CA 1
ATOM 2116 C C . MET A 1 262 ? -12.031 -10.940 -6.994 1.00 97.31 262 MET A C 1
ATOM 2118 O O . MET A 1 262 ? -11.777 -11.607 -7.990 1.00 97.31 262 MET A O 1
ATOM 2122 N N . ALA A 1 263 ? -13.279 -10.712 -6.570 1.00 95.88 263 ALA A N 1
ATOM 2123 C CA . ALA A 1 263 ? -14.455 -11.351 -7.169 1.00 95.88 263 ALA A CA 1
ATOM 2124 C C . ALA A 1 263 ? -14.622 -11.017 -8.665 1.00 95.88 263 ALA A C 1
ATOM 2126 O O . ALA A 1 263 ? -15.006 -11.870 -9.455 1.00 95.88 263 ALA A O 1
ATOM 2127 N N . ALA A 1 264 ? -14.292 -9.789 -9.076 1.00 96.88 264 ALA A N 1
ATOM 2128 C CA . ALA A 1 264 ? -14.395 -9.348 -10.471 1.00 96.88 264 ALA A CA 1
ATOM 2129 C C . ALA A 1 264 ? -13.163 -9.700 -11.334 1.00 96.88 264 ALA A C 1
ATOM 2131 O O . ALA A 1 264 ? -13.004 -9.179 -12.440 1.00 96.88 264 ALA A O 1
ATOM 2132 N N . CYS A 1 265 ? -12.224 -10.505 -10.833 1.00 97.81 265 CYS A N 1
ATOM 2133 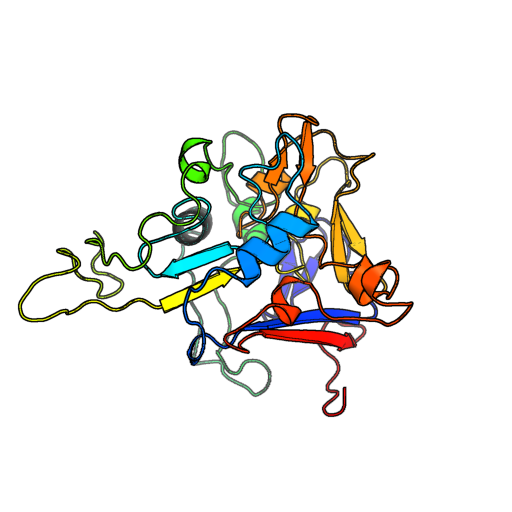C CA . CYS A 1 265 ? -10.976 -10.770 -11.537 1.00 97.81 265 CYS A CA 1
ATOM 2134 C C . CYS A 1 265 ? -11.148 -11.772 -12.685 1.00 97.81 265 CYS A C 1
ATOM 2136 O O . CYS A 1 265 ? -11.074 -12.979 -12.475 1.00 97.81 265 CYS A O 1
ATOM 2138 N N . ILE A 1 266 ? -11.266 -11.264 -13.915 1.00 96.75 266 ILE A N 1
ATOM 2139 C CA . ILE A 1 266 ? -11.392 -12.091 -15.130 1.00 96.75 266 ILE A CA 1
ATOM 2140 C C . ILE A 1 266 ? -10.192 -13.032 -15.308 1.00 96.75 266 ILE A C 1
ATOM 2142 O O . ILE A 1 266 ? -10.361 -14.207 -15.611 1.00 96.75 266 ILE A O 1
ATOM 2146 N N . GLY A 1 267 ? -8.972 -12.542 -15.063 1.00 95.12 267 GLY A N 1
ATOM 2147 C CA . GLY A 1 267 ? -7.754 -13.353 -15.184 1.00 95.12 267 GLY A CA 1
ATOM 2148 C C . GLY A 1 267 ? -7.598 -14.436 -14.109 1.00 95.12 267 GLY A C 1
ATOM 2149 O O . GLY A 1 267 ? -6.648 -15.212 -14.179 1.00 95.12 267 GLY A O 1
ATOM 2150 N N . GLN A 1 268 ? -8.492 -14.479 -13.107 1.00 95.44 268 GLN A N 1
ATOM 2151 C CA . GLN A 1 268 ? -8.437 -15.400 -11.963 1.00 95.44 268 GLN A CA 1
ATOM 2152 C C . GLN A 1 268 ? -7.052 -15.435 -11.298 1.00 95.44 268 GLN A C 1
ATOM 2154 O O . GLN A 1 268 ? -6.508 -16.489 -10.971 1.00 95.44 268 GLN A O 1
ATOM 2159 N N . ILE A 1 269 ? -6.453 -14.253 -11.130 1.00 97.19 269 ILE A N 1
ATOM 2160 C CA . ILE A 1 269 ? -5.098 -14.122 -10.579 1.00 97.19 269 ILE A CA 1
ATOM 2161 C C . ILE A 1 269 ? -5.097 -13.931 -9.067 1.00 97.19 269 ILE A C 1
ATOM 2163 O O . ILE A 1 269 ? -4.035 -13.947 -8.456 1.00 97.19 269 ILE A O 1
ATOM 2167 N N . ARG A 1 270 ? -6.259 -13.628 -8.485 1.00 97.56 270 ARG A N 1
ATOM 2168 C CA . ARG A 1 270 ? -6.385 -13.057 -7.148 1.00 97.56 270 ARG A CA 1
ATOM 2169 C C . ARG A 1 270 ? -6.884 -14.102 -6.166 1.00 97.56 270 ARG A C 1
ATOM 2171 O O . ARG A 1 270 ? -7.989 -14.606 -6.320 1.00 97.56 270 ARG A O 1
ATOM 2178 N N . LEU A 1 271 ? -6.090 -14.344 -5.133 1.00 95.56 271 LEU A N 1
ATOM 2179 C CA . LEU A 1 271 ? -6.469 -15.112 -3.955 1.00 95.56 271 LEU A CA 1
ATOM 2180 C C . LEU A 1 271 ? -6.500 -14.166 -2.758 1.00 95.56 271 LEU A C 1
ATOM 2182 O O . LEU A 1 271 ? -5.642 -13.289 -2.639 1.00 95.56 271 LEU A O 1
ATOM 2186 N N . GLN A 1 272 ? -7.482 -14.331 -1.879 1.00 95.69 272 GLN A N 1
ATOM 2187 C CA . GLN A 1 272 ? -7.555 -13.612 -0.610 1.00 95.69 272 GLN A CA 1
ATOM 2188 C C . GLN A 1 272 ? -7.996 -14.545 0.510 1.00 95.69 272 GLN A C 1
ATOM 2190 O O . GLN A 1 272 ? -8.714 -15.508 0.261 1.00 95.69 272 GLN A O 1
ATOM 2195 N N . GLY A 1 273 ? -7.622 -14.212 1.740 1.00 94.25 273 GLY A N 1
ATOM 2196 C CA . GLY A 1 273 ? -8.034 -14.949 2.927 1.00 94.25 273 GLY A CA 1
ATOM 2197 C C . GLY A 1 273 ? -7.782 -14.161 4.208 1.00 94.25 273 GLY A C 1
ATOM 2198 O O . GLY A 1 273 ? -7.146 -13.102 4.198 1.00 94.25 273 GLY A O 1
ATOM 2199 N N . LEU A 1 274 ? -8.300 -14.686 5.315 1.00 94.38 274 LEU A N 1
ATOM 2200 C CA . LEU A 1 274 ? -7.990 -14.218 6.662 1.00 94.38 274 LEU A CA 1
ATOM 2201 C C . LEU A 1 274 ? -7.058 -15.237 7.308 1.00 94.38 274 LEU A C 1
ATOM 2203 O O . LEU A 1 274 ? -7.492 -16.322 7.677 1.00 94.38 274 LEU A O 1
ATOM 2207 N N . VAL A 1 275 ? -5.782 -14.889 7.435 1.00 93.81 275 VAL A N 1
ATOM 2208 C CA . VAL A 1 275 ? -4.770 -15.776 8.015 1.00 93.81 275 VAL A CA 1
ATOM 2209 C C . VAL A 1 275 ? -4.773 -15.623 9.527 1.00 93.81 275 VAL A C 1
ATOM 2211 O O . VAL A 1 275 ? -4.760 -14.501 10.032 1.00 93.81 275 VAL A O 1
ATOM 2214 N N . LYS A 1 276 ? -4.801 -16.732 10.263 1.00 94.94 276 LYS A N 1
ATOM 2215 C CA . LYS A 1 276 ? -4.686 -16.708 11.722 1.00 94.94 276 LYS A CA 1
ATOM 2216 C C . LYS A 1 276 ? -3.276 -16.281 12.139 1.00 94.94 276 LYS A C 1
ATOM 2218 O O . LYS A 1 276 ? -2.290 -16.674 11.517 1.00 94.94 276 LYS A O 1
ATOM 2223 N N . MET A 1 277 ? -3.193 -15.454 13.175 1.00 93.25 277 MET A N 1
ATOM 2224 C CA . MET A 1 277 ? -1.926 -14.914 13.665 1.00 93.25 277 MET A CA 1
ATOM 2225 C C . MET A 1 277 ? -1.505 -15.602 14.963 1.00 93.25 277 MET A C 1
ATOM 2227 O O . MET A 1 277 ? -2.326 -15.830 15.854 1.00 93.25 277 MET A O 1
ATOM 2231 N N . ASN A 1 278 ? -0.210 -15.885 15.091 1.00 90.56 278 ASN A N 1
ATOM 2232 C CA . ASN A 1 278 ? 0.397 -16.301 16.351 1.00 90.56 278 ASN A CA 1
ATOM 2233 C C . ASN A 1 278 ? 0.579 -15.087 17.284 1.00 90.56 278 ASN A C 1
ATOM 2235 O O . ASN A 1 278 ? 0.658 -13.955 16.799 1.00 90.56 278 ASN A O 1
ATOM 2239 N N . PRO A 1 279 ? 0.745 -15.293 18.606 1.00 85.44 279 PRO A N 1
ATOM 2240 C CA . PRO A 1 279 ? 1.004 -14.197 19.546 1.00 85.44 279 PRO A CA 1
ATOM 2241 C C . PRO A 1 279 ? 2.208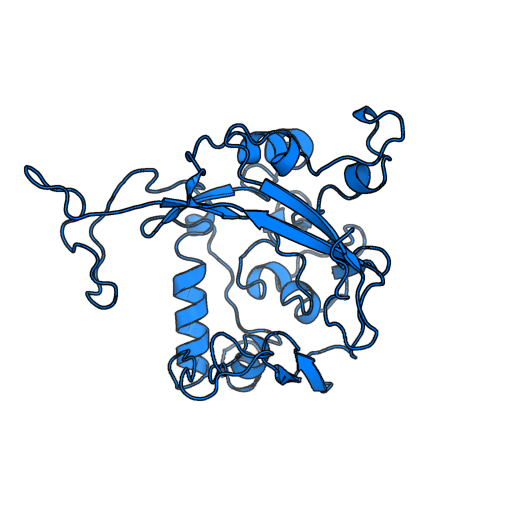 -13.317 19.173 1.00 85.44 279 PRO A C 1
ATOM 2243 O O . PRO A 1 279 ? 2.164 -12.112 19.385 1.00 85.44 279 PRO A O 1
ATOM 2246 N N . GLY A 1 280 ? 3.251 -13.901 18.568 1.00 82.31 280 GLY A N 1
ATOM 2247 C CA . GLY A 1 280 ? 4.440 -13.183 18.080 1.00 82.31 280 GLY A CA 1
ATOM 2248 C C . GLY A 1 280 ? 4.292 -12.543 16.693 1.00 82.31 280 GLY A C 1
ATOM 2249 O O . GLY A 1 280 ? 5.291 -12.198 16.071 1.00 82.31 280 GLY A O 1
ATOM 2250 N N . GLY A 1 281 ? 3.074 -12.460 16.147 1.00 85.50 281 GLY A N 1
ATOM 2251 C CA . GLY A 1 281 ? 2.796 -11.760 14.889 1.00 85.50 281 GLY A CA 1
ATOM 2252 C C . GLY A 1 281 ? 3.153 -12.501 13.604 1.00 85.50 281 GLY A C 1
ATOM 2253 O O . GLY A 1 281 ? 2.884 -11.982 12.521 1.00 85.50 281 GLY A O 1
ATOM 2254 N N . SER A 1 282 ? 3.721 -13.704 13.689 1.00 87.00 282 SER A N 1
ATOM 2255 C CA . SER A 1 282 ? 3.879 -14.597 12.540 1.00 87.00 282 SER A CA 1
ATOM 2256 C C . SER A 1 282 ? 2.550 -15.255 12.161 1.00 87.00 282 SER A C 1
ATOM 2258 O O . SER A 1 282 ? 1.601 -15.296 12.949 1.00 87.00 282 SER A O 1
ATOM 2260 N N . TRP A 1 283 ? 2.466 -15.764 10.934 1.00 88.81 283 TRP A N 1
ATOM 2261 C CA . TRP A 1 283 ? 1.298 -16.517 10.481 1.00 88.81 283 TRP A CA 1
ATOM 2262 C C . TRP A 1 283 ? 1.267 -17.884 11.168 1.00 88.81 283 TRP A C 1
ATOM 2264 O O . TRP A 1 283 ? 2.302 -18.541 11.301 1.00 88.81 283 TRP A O 1
ATOM 2274 N N . THR A 1 284 ? 0.090 -18.313 11.616 1.00 89.88 284 THR A N 1
ATOM 2275 C CA . THR A 1 284 ? -0.114 -19.693 12.065 1.00 89.88 284 THR A CA 1
ATOM 2276 C C . THR A 1 284 ? 0.047 -20.625 10.865 1.00 89.88 284 THR A C 1
ATOM 2278 O O . THR A 1 284 ? -0.515 -20.355 9.803 1.00 89.88 284 THR A O 1
ATOM 2281 N N . GLU A 1 285 ? 0.813 -21.710 11.017 1.00 84.94 285 GLU A N 1
ATOM 2282 C CA . GLU A 1 285 ? 0.838 -22.770 10.009 1.00 84.94 285 GLU A CA 1
ATOM 2283 C C . GLU A 1 285 ? -0.500 -23.511 10.067 1.00 84.94 285 GLU A C 1
ATOM 2285 O O . GLU A 1 285 ? -0.738 -24.338 10.943 1.00 84.94 285 GLU A O 1
ATOM 2290 N N . ASP A 1 286 ? -1.390 -23.141 9.155 1.00 82.19 286 ASP A N 1
ATOM 2291 C CA . ASP A 1 286 ? -2.708 -23.734 8.986 1.00 82.19 286 ASP A CA 1
ATOM 2292 C C . ASP A 1 286 ? -2.885 -24.054 7.501 1.00 82.19 286 ASP A C 1
ATOM 2294 O O . ASP A 1 286 ? -3.112 -23.166 6.675 1.00 82.19 286 ASP A O 1
ATOM 2298 N N . ARG A 1 287 ? -2.650 -25.321 7.144 1.00 74.19 287 ARG A N 1
ATOM 2299 C CA . ARG A 1 287 ? -2.687 -25.784 5.748 1.00 74.19 287 ARG A CA 1
ATOM 2300 C C . ARG A 1 287 ? -4.111 -25.985 5.236 1.00 74.19 287 ARG A C 1
ATOM 2302 O O . ARG A 1 287 ? -4.297 -26.010 4.022 1.00 74.19 287 ARG A O 1
ATOM 2309 N N . ASP A 1 288 ? -5.074 -26.080 6.150 1.00 70.25 288 ASP A N 1
ATOM 2310 C CA . ASP A 1 288 ? -6.473 -26.413 5.869 1.00 70.25 288 ASP A CA 1
ATOM 2311 C C . ASP A 1 288 ? -7.416 -25.210 6.031 1.00 70.25 288 ASP A C 1
ATOM 2313 O O . ASP A 1 288 ? -8.633 -25.382 6.021 1.00 70.25 288 ASP A O 1
ATOM 2317 N N . ASN A 1 289 ? -6.832 -24.018 6.198 1.00 56.59 289 ASN A N 1
ATOM 2318 C CA . ASN A 1 289 ? -7.489 -22.728 6.418 1.00 56.59 289 ASN A CA 1
ATOM 2319 C C . ASN A 1 289 ? -8.815 -22.546 5.655 1.00 56.59 289 ASN A C 1
ATOM 2321 O O . ASN A 1 289 ? -8.799 -22.651 4.403 1.00 56.59 289 ASN A O 1
#